Protein 4OZX (pdb70)

B-factor: mean 32.4, std 9.98, range [16.92, 76.73]

Organism: Klebsiella pneumoniae (NCBI:txid573)

Sequence (285 aa):
PAPGDKFELSGWSLSVPVDSDNDGKADQIKEKTLAAGYRNSDFFTLSDAGGMVFKAPISGAKTSKNTTYTRSELREMLRKGDTSIATQGVSRNNWVLSSAPLSEQKKAGGVDGTLEATLSVDHVTTTGVNWQVGRVIIGQIHANNDEPIRLYYRKLPHHQKGSVYFAHEPRKGFGDEQWYEMIGTLQPSHGNQTAAPTEPEAGIALGETFSYRIDATGNKLTVTLMREGRPDVVKTVDMSKSGYSEAGQYLYFKAGVYNQNKTGKPDDYVQATFYRLKATHGAQR

Radius of gyration: 18.06 Å; Cα contacts (8 Å, |Δi|>4): 808; chains: 1; bounding box: 45×48×44 Å

Structure (mmCIF, N/CA/C/O backbone):
data_4OZX
#
_entry.id   4OZX
#
_cell.length_a   95.299
_cell.length_b   95.299
_cell.length_c   67.218
_cell.angle_alpha   90.000
_cell.angle_beta   90.000
_cell.angle_gamma   120.000
#
_symmetry.space_group_name_H-M   'P 32 2 1'
#
loop_
_entity.id
_entity.type
_entity.pdbx_description
1 polymer 'Alginate lyase'
2 water water
#
loop_
_atom_site.group_PDB
_atom_site.id
_atom_site.type_symbol
_atom_site.label_atom_id
_atom_site.label_alt_id
_atom_site.label_comp_id
_atom_site.label_asym_id
_atom_site.label_entity_id
_atom_site.label_seq_id
_atom_site.pdbx_PDB_ins_code
_atom_site.Cartn_x
_atom_site.Cartn_y
_atom_site.Cartn_z
_atom_site.occupancy
_atom_site.B_iso_or_equiv
_atom_site.auth_seq_id
_atom_site.auth_comp_id
_atom_site.auth_asym_id
_atom_site.auth_atom_id
_atom_site.pdbx_PDB_model_num
ATOM 1 N N . PRO A 1 1 ? 46.675 11.411 13.054 1.00 43.82 23 PRO A N 1
ATOM 2 C CA . PRO A 1 1 ? 45.351 12.033 12.941 1.00 48.44 23 PRO A CA 1
ATOM 3 C C . PRO A 1 1 ? 44.858 11.939 11.507 1.00 37.81 23 PRO A C 1
ATOM 4 O O . PRO A 1 1 ? 45.473 12.542 10.638 1.00 36.68 23 PRO A O 1
ATOM 8 N N . ALA A 1 2 ? 43.793 11.181 11.270 1.00 32.66 24 ALA A N 1
ATOM 9 C CA . ALA A 1 2 ? 43.367 10.862 9.912 1.00 32.52 24 ALA A CA 1
ATOM 10 C C . ALA A 1 2 ? 41.906 11.235 9.713 1.00 31.87 24 ALA A C 1
ATOM 11 O O . ALA A 1 2 ? 41.190 11.465 10.693 1.00 31.17 24 ALA A O 1
ATOM 13 N N . PRO A 1 3 ? 41.452 11.302 8.444 1.00 29.94 25 PRO A N 1
ATOM 14 C CA . PRO A 1 3 ? 40.064 11.722 8.201 1.00 28.66 25 PRO A CA 1
ATOM 15 C C . PRO A 1 3 ? 39.012 10.903 8.950 1.00 27.68 25 PRO A C 1
ATOM 16 O O . PRO A 1 3 ? 38.044 11.482 9.422 1.00 28.31 25 PRO A O 1
ATOM 20 N N . GLY A 1 4 ? 39.214 9.592 9.062 1.00 28.54 26 GLY A N 1
ATOM 21 C CA . GLY A 1 4 ? 38.281 8.718 9.762 1.00 30.05 26 GLY A CA 1
ATOM 22 C C . GLY A 1 4 ? 38.132 9.021 11.244 1.00 33.42 26 GLY A C 1
ATOM 23 O O . GLY A 1 4 ? 37.179 8.560 11.879 1.00 31.49 26 GLY A O 1
ATOM 24 N N . ASP A 1 5 ? 39.064 9.799 11.798 1.00 31.65 27 ASP A N 1
ATOM 25 C CA . ASP A 1 5 ? 38.968 10.227 13.194 1.00 36.15 27 ASP A CA 1
ATOM 26 C C . ASP A 1 5 ? 37.959 11.355 13.376 1.00 38.89 27 ASP A C 1
ATOM 27 O O . ASP A 1 5 ? 37.430 11.558 14.472 1.00 36.19 27 ASP A O 1
ATOM 32 N N . LYS A 1 6 ? 37.684 12.073 12.290 1.00 33.72 28 LYS A N 1
ATOM 33 C CA . LYS A 1 6 ? 36.816 13.245 12.331 1.00 34.17 28 LYS A CA 1
ATOM 34 C C . LYS A 1 6 ? 35.533 13.008 11.539 1.00 36.18 28 LYS A C 1
ATOM 35 O O . LYS A 1 6 ? 34.469 13.510 11.893 1.00 42.01 28 LYS A O 1
ATOM 38 N N . PHE A 1 7 ? 35.636 12.242 10.462 1.00 31.22 29 PHE A N 1
ATOM 39 C CA . PHE A 1 7 ? 34.467 11.928 9.657 1.00 31.70 29 PHE A CA 1
ATOM 40 C C . PHE A 1 7 ? 34.024 10.497 9.883 1.00 31.41 29 PHE A C 1
ATOM 41 O O . PHE A 1 7 ? 34.847 9.619 10.088 1.00 29.45 29 PHE A O 1
ATOM 49 N N . GLU A 1 8 ? 32.715 10.271 9.846 1.00 32.70 30 GLU A N 1
ATOM 50 C CA . GLU A 1 8 ? 32.191 8.912 9.827 1.00 34.41 30 GLU A CA 1
ATOM 51 C C . GLU A 1 8 ? 32.317 8.341 8.416 1.00 31.71 30 GLU A C 1
ATOM 52 O O . GLU A 1 8 ? 31.585 8.733 7.505 1.00 33.44 30 GLU A O 1
ATOM 58 N N . LEU A 1 9 ? 33.248 7.414 8.232 1.00 29.37 31 LEU A N 1
ATOM 59 C CA . LEU A 1 9 ? 33.584 6.941 6.894 1.00 29.86 31 LEU A CA 1
ATOM 60 C C . LEU A 1 9 ? 33.282 5.451 6.704 1.00 30.59 31 LEU A C 1
ATOM 61 O O . LEU A 1 9 ? 33.734 4.841 5.739 1.00 28.05 31 LEU A O 1
ATOM 66 N N . SER A 1 10 ? 32.495 4.865 7.609 1.00 30.73 32 SER A N 1
ATOM 67 C CA . SER A 1 10 ? 32.143 3.445 7.493 1.00 33.29 32 SER A CA 1
ATOM 68 C C . SER A 1 10 ? 31.373 3.134 6.223 1.00 31.05 32 SER A C 1
ATOM 69 O O . SER A 1 10 ? 31.417 2.009 5.734 1.00 34.02 32 SER A O 1
ATOM 72 N N . GLY A 1 11 ? 30.650 4.128 5.709 1.00 29.19 33 GLY A N 1
ATOM 73 C CA . GLY A 1 11 ? 29.817 3.952 4.528 1.00 30.97 33 GLY A CA 1
ATOM 74 C C . GLY A 1 11 ? 30.461 4.339 3.199 1.00 27.72 33 GLY A C 1
ATOM 75 O O . GLY A 1 11 ? 29.756 4.566 2.210 1.00 28.50 33 GLY A O 1
ATOM 76 N N . TRP A 1 12 ? 31.791 4.400 3.178 1.00 27.04 34 TRP A N 1
ATOM 77 C CA . TRP A 1 12 ? 32.553 4.669 1.948 1.00 26.48 34 TRP A CA 1
ATOM 78 C C . TRP A 1 12 ? 33.733 3.722 1.806 1.00 26.99 34 TRP A C 1
ATOM 79 O O . TRP A 1 12 ? 34.301 3.290 2.802 1.00 28.80 34 TRP A O 1
ATOM 90 N N . SER A 1 13 ? 34.129 3.413 0.578 1.00 26.12 35 SER A N 1
ATOM 91 C CA . SER A 1 13 ? 35.481 2.918 0.352 1.00 23.26 35 SER A CA 1
ATOM 92 C C . SER A 1 13 ? 36.284 4.021 -0.356 1.00 27.23 35 SER A C 1
ATOM 93 O O . SER A 1 13 ? 35.697 4.981 -0.861 1.00 24.73 35 SER A O 1
ATOM 96 N N . LEU A 1 14 ? 37.607 3.879 -0.386 1.00 24.62 36 LEU A N 1
ATOM 97 C CA . LEU A 1 14 ? 38.489 4.897 -0.966 1.00 23.75 36 LEU A CA 1
ATOM 98 C C . LEU A 1 14 ? 39.427 4.285 -2.003 1.00 28.35 36 LEU A C 1
ATOM 99 O O . LEU A 1 14 ? 39.941 3.179 -1.809 1.00 26.73 36 LEU A O 1
ATOM 104 N N . SER A 1 15 ? 39.659 4.991 -3.112 1.00 24.86 37 SER A N 1
ATOM 105 C CA . SER A 1 15 ? 40.798 4.629 -3.945 1.00 25.51 37 SER A CA 1
ATOM 106 C C . SER A 1 15 ? 41.772 5.798 -4.039 1.00 25.43 37 SER A C 1
ATOM 107 O O . SER A 1 15 ? 41.354 6.952 -4.197 1.00 22.90 37 SER A O 1
ATOM 110 N N . VAL A 1 16 ? 43.063 5.490 -3.918 1.00 25.47 38 VAL A N 1
ATOM 111 C CA . VAL A 1 16 ? 44.130 6.475 -4.097 1.00 24.56 38 VAL A CA 1
ATOM 112 C C . VAL A 1 16 ? 45.048 5.994 -5.225 1.00 27.50 38 VAL A C 1
ATOM 113 O O . VAL A 1 16 ? 45.196 4.785 -5.437 1.00 28.10 38 VAL A O 1
ATOM 117 N N . PRO A 1 17 ? 45.653 6.940 -5.970 1.00 25.26 39 PRO A N 1
ATOM 118 C CA . PRO A 1 17 ? 46.292 6.603 -7.251 1.00 25.47 39 PRO A CA 1
ATOM 119 C C . PRO A 1 17 ? 47.722 6.051 -7.110 1.00 30.15 39 PRO A C 1
ATOM 120 O O . PRO A 1 17 ? 48.629 6.493 -7.816 1.00 31.77 39 PRO A O 1
ATOM 124 N N . VAL A 1 18 ? 47.911 5.109 -6.193 1.00 30.92 40 VAL A N 1
ATOM 125 C CA . VAL A 1 18 ? 49.166 4.385 -6.074 1.00 31.92 40 VAL A CA 1
ATOM 126 C C . VAL A 1 18 ? 48.844 2.884 -6.187 1.00 36.91 40 VAL A C 1
ATOM 127 O O . VAL A 1 18 ? 47.775 2.445 -5.764 1.00 34.05 40 VAL A O 1
ATOM 131 N N . ASP A 1 19 ? 49.745 2.107 -6.787 1.00 40.48 41 ASP A N 1
ATOM 132 C CA . ASP A 1 19 ? 49.491 0.687 -7.066 1.00 41.47 41 ASP A CA 1
ATOM 133 C C . ASP A 1 19 ? 50.467 -0.201 -6.292 1.00 51.07 41 ASP A C 1
ATOM 134 O O . ASP A 1 19 ? 51.567 -0.495 -6.767 1.00 54.04 41 ASP A O 1
ATOM 139 N N . SER A 1 20 ? 50.056 -0.637 -5.107 1.00 49.53 42 SER A N 1
ATOM 140 C CA . SER A 1 20 ? 50.959 -1.337 -4.192 1.00 55.55 42 SER A CA 1
ATOM 141 C C . SER A 1 20 ? 51.323 -2.780 -4.590 1.00 55.79 42 SER A C 1
ATOM 142 O O . SER A 1 20 ? 52.434 -3.223 -4.322 1.00 58.07 42 SER A O 1
ATOM 145 N N . ASP A 1 21 ? 50.413 -3.514 -5.226 1.00 60.32 43 ASP A N 1
ATOM 146 C CA . ASP A 1 21 ? 50.733 -4.885 -5.634 1.00 59.44 43 ASP A CA 1
ATOM 147 C C . ASP A 1 21 ? 51.218 -4.951 -7.086 1.00 60.49 43 ASP A C 1
ATOM 148 O O . ASP A 1 21 ? 51.443 -6.035 -7.634 1.00 56.04 43 ASP A O 1
ATOM 153 N N . ASN A 1 22 ? 51.356 -3.782 -7.703 1.00 53.74 44 ASN A N 1
ATOM 154 C CA . ASN A 1 22 ? 51.912 -3.668 -9.046 1.00 58.20 44 ASN A CA 1
ATOM 155 C C . ASN A 1 22 ? 51.097 -4.442 -10.089 1.00 59.82 44 ASN A C 1
ATOM 156 O O . ASN A 1 22 ? 51.655 -4.999 -11.042 1.00 55.63 44 ASN A O 1
ATOM 161 N N . ASP A 1 23 ? 49.776 -4.469 -9.912 1.00 56.07 45 ASP A N 1
ATOM 162 C CA . ASP A 1 23 ? 48.908 -5.197 -10.835 1.00 55.41 45 ASP A CA 1
ATOM 163 C C . ASP A 1 23 ? 48.256 -4.269 -11.851 1.00 56.54 45 ASP A C 1
ATOM 164 O O . ASP A 1 23 ? 47.457 -4.705 -12.680 1.00 57.48 45 ASP A O 1
ATOM 169 N N . GLY A 1 24 ? 48.599 -2.988 -11.776 1.00 54.56 46 GLY A N 1
ATOM 170 C CA . GLY A 1 24 ? 48.071 -2.007 -12.703 1.00 56.91 46 GLY A CA 1
ATOM 171 C C . GLY A 1 24 ? 46.772 -1.394 -12.223 1.00 51.17 46 GLY A C 1
ATOM 172 O O . GLY A 1 24 ? 46.141 -0.619 -12.944 1.00 53.98 46 GLY A O 1
ATOM 173 N N . LYS A 1 25 ? 46.370 -1.738 -11.004 1.00 49.91 47 LYS A N 1
ATOM 174 C CA . LYS A 1 25 ? 45.154 -1.173 -10.425 1.00 45.60 47 LYS A CA 1
ATOM 175 C C . LYS A 1 25 ? 45.475 -0.347 -9.189 1.00 40.89 47 LYS A C 1
ATOM 176 O O . LYS A 1 25 ? 46.279 -0.740 -8.349 1.00 37.89 47 LYS A O 1
ATOM 181 N N . ALA A 1 26 ? 44.860 0.825 -9.092 1.00 34.51 48 ALA A N 1
ATOM 182 C CA . ALA A 1 26 ? 45.093 1.676 -7.945 1.00 29.84 48 ALA A CA 1
ATOM 183 C C . ALA A 1 26 ? 44.598 0.978 -6.692 1.00 29.59 48 ALA A C 1
ATOM 184 O O . ALA A 1 26 ? 43.668 0.173 -6.751 1.00 29.86 48 ALA A O 1
ATOM 186 N N . ASP A 1 27 ? 45.219 1.300 -5.568 1.00 29.05 49 ASP A N 1
ATOM 187 C CA . ASP A 1 27 ? 44.805 0.756 -4.280 1.00 29.78 49 ASP A CA 1
ATOM 188 C C . ASP A 1 27 ? 43.339 1.026 -3.971 1.00 35.20 49 ASP A C 1
ATOM 189 O O . ASP A 1 27 ? 42.786 2.076 -4.329 1.00 29.42 49 ASP A O 1
ATOM 194 N N . GLN A 1 28 ? 42.714 0.045 -3.326 1.00 31.29 50 GLN A N 1
ATOM 195 C CA . GLN A 1 28 ? 41.360 0.167 -2.828 1.00 30.48 50 GLN A CA 1
ATOM 196 C C . GLN A 1 28 ? 41.399 -0.026 -1.323 1.00 36.35 50 GLN A C 1
ATOM 197 O O . GLN A 1 28 ? 41.937 -1.027 -0.840 1.00 34.55 50 GLN A O 1
ATOM 203 N N . ILE A 1 29 ? 40.866 0.946 -0.590 1.00 29.44 51 ILE A N 1
ATOM 204 C CA . ILE A 1 29 ? 40.837 0.904 0.864 1.00 28.84 51 ILE A CA 1
ATOM 205 C C . ILE A 1 29 ? 39.405 0.603 1.297 1.00 32.82 51 ILE A C 1
ATOM 206 O O . ILE A 1 29 ? 38.500 1.379 1.021 1.00 29.45 51 ILE A O 1
ATOM 211 N N . LYS A 1 30 ? 39.197 -0.539 1.951 1.00 31.17 52 LYS A N 1
ATOM 212 C CA . LYS A 1 30 ? 37.853 -0.978 2.324 1.00 31.12 52 LYS A CA 1
ATOM 213 C C . LYS A 1 30 ? 37.264 -0.131 3.460 1.00 25.52 52 LYS A C 1
ATOM 214 O O . LYS A 1 30 ? 37.996 0.523 4.189 1.00 28.53 52 LYS A O 1
ATOM 220 N N . GLU A 1 31 ? 35.941 -0.166 3.595 1.00 28.09 53 GLU A N 1
ATOM 221 C CA . GLU A 1 31 ? 35.207 0.637 4.576 1.00 30.17 53 GLU A CA 1
ATOM 222 C C . GLU A 1 31 ? 35.805 0.622 5.989 1.00 30.77 53 GLU A C 1
ATOM 223 O O . GLU A 1 31 ? 36.062 1.677 6.589 1.00 29.10 53 GLU A O 1
ATOM 229 N N . LYS A 1 32 ? 36.009 -0.578 6.526 1.00 29.70 54 LYS A N 1
ATOM 230 C CA . LYS A 1 32 ? 36.492 -0.705 7.895 1.00 29.96 54 LYS A CA 1
ATOM 231 C C . LYS A 1 32 ? 37.868 -0.086 8.055 1.00 30.68 54 LYS A C 1
ATOM 232 O O . LYS A 1 32 ? 38.107 0.635 9.010 1.00 29.01 54 LYS A O 1
ATOM 238 N N . THR A 1 33 ? 38.765 -0.354 7.109 1.00 27.41 55 THR A N 1
ATOM 239 C CA . THR A 1 33 ? 40.099 0.234 7.146 1.00 28.86 55 THR A CA 1
ATOM 240 C C . THR A 1 33 ? 40.050 1.755 7.025 1.00 27.22 55 THR A C 1
ATOM 241 O O . THR A 1 33 ? 40.752 2.461 7.739 1.00 26.72 55 THR A O 1
ATOM 245 N N . LEU A 1 34 ? 39.211 2.251 6.117 1.00 28.63 56 LEU A N 1
ATOM 246 C CA . LEU A 1 34 ? 39.012 3.697 5.963 1.00 27.20 56 LEU A CA 1
ATOM 247 C C . LEU A 1 34 ? 38.488 4.312 7.257 1.00 25.34 56 LEU A C 1
ATOM 248 O O . LEU A 1 34 ? 39.040 5.288 7.763 1.00 26.25 56 LEU A O 1
ATOM 253 N N . ALA A 1 35 ? 37.428 3.723 7.804 1.00 27.34 57 ALA A N 1
ATOM 254 C CA . ALA A 1 35 ? 36.781 4.292 8.990 1.00 25.66 57 ALA A CA 1
ATOM 255 C C . ALA A 1 35 ? 37.714 4.295 10.195 1.00 27.57 57 ALA A C 1
ATOM 256 O O . ALA A 1 35 ? 37.587 5.147 11.075 1.00 32.09 57 ALA A O 1
ATOM 258 N N . ALA A 1 36 ? 38.661 3.359 10.224 1.00 26.39 58 ALA A N 1
ATOM 259 C CA . ALA A 1 36 ? 39.548 3.219 11.381 1.00 28.14 58 ALA A CA 1
ATOM 260 C C . ALA A 1 36 ? 40.757 4.151 11.326 1.00 32.44 58 ALA A C 1
ATOM 261 O O . ALA A 1 36 ? 41.592 4.141 12.230 1.00 35.11 58 ALA A O 1
ATOM 263 N N . GLY A 1 37 ? 40.865 4.949 10.265 1.00 30.07 59 GLY A N 1
ATOM 264 C CA . GLY A 1 37 ? 41.892 5.974 10.213 1.00 30.20 59 GLY A CA 1
ATOM 265 C C . GLY A 1 37 ? 42.981 5.825 9.162 1.00 25.43 59 GLY A C 1
ATOM 266 O O . GLY A 1 37 ? 44.086 6.327 9.354 1.00 27.89 59 GLY A O 1
ATOM 267 N N . TYR A 1 38 ? 42.687 5.144 8.060 1.00 25.91 60 TYR A N 1
ATOM 268 C CA . TYR A 1 38 ? 43.619 5.147 6.934 1.00 30.78 60 TYR A CA 1
ATOM 269 C C . TYR A 1 38 ? 43.989 6.586 6.573 1.00 29.75 60 TYR A C 1
ATOM 270 O O . TYR A 1 38 ? 43.141 7.470 6.581 1.00 28.20 60 TYR A O 1
ATOM 279 N N . ARG A 1 39 ? 45.263 6.809 6.278 1.00 29.08 61 ARG A N 1
ATOM 280 C CA . ARG A 1 39 ? 45.691 8.067 5.675 1.00 30.32 61 ARG A CA 1
ATOM 281 C C . ARG A 1 39 ? 46.837 7.766 4.722 1.00 33.12 61 ARG A C 1
ATOM 282 O O . ARG A 1 39 ? 47.475 6.710 4.797 1.00 30.54 61 ARG A O 1
ATOM 290 N N . ASN A 1 40 ? 47.085 8.697 3.812 1.00 27.94 62 ASN A N 1
ATOM 291 C CA . ASN A 1 40 ? 48.211 8.600 2.912 1.00 27.74 62 ASN A CA 1
ATOM 292 C C . ASN A 1 40 ? 48.705 10.009 2.706 1.00 34.73 62 ASN A C 1
ATOM 293 O O . ASN A 1 40 ? 47.976 10.836 2.159 1.00 25.32 62 ASN A O 1
ATOM 298 N N . SER A 1 41 ? 49.933 10.291 3.130 1.00 28.68 63 SER A N 1
ATOM 299 C CA . SER A 1 41 ? 50.408 11.663 3.175 1.00 33.13 63 SER A CA 1
ATOM 300 C C . SER A 1 41 ? 50.396 12.325 1.796 1.00 29.90 63 SER A C 1
ATOM 301 O O . SER A 1 41 ? 50.352 13.543 1.698 1.00 30.20 63 SER A O 1
ATOM 304 N N . ASP A 1 42 ? 50.419 11.521 0.737 1.00 29.75 64 ASP A N 1
ATOM 305 C CA . ASP A 1 42 ? 50.422 12.050 -0.627 1.00 28.97 64 ASP A CA 1
ATOM 306 C C . ASP A 1 42 ? 49.038 12.311 -1.220 1.00 27.03 64 ASP A C 1
ATOM 307 O O . ASP A 1 42 ? 48.915 13.099 -2.160 1.00 30.37 64 ASP A O 1
ATOM 312 N N . PHE A 1 43 ? 48.012 11.616 -0.727 1.00 22.69 65 PHE A N 1
ATOM 313 C CA . PHE A 1 43 ? 46.728 11.598 -1.432 1.00 23.03 65 PHE A CA 1
ATOM 314 C C . PHE A 1 43 ? 45.475 11.803 -0.579 1.00 22.87 65 PHE A C 1
ATOM 315 O O . PHE A 1 43 ? 44.411 12.128 -1.120 1.00 24.60 65 PHE A O 1
ATOM 323 N N . PHE A 1 44 ? 45.562 11.559 0.732 1.00 25.53 66 PHE A N 1
ATOM 324 C CA . PHE A 1 44 ? 44.352 11.499 1.565 1.00 23.76 66 PHE A CA 1
ATOM 325 C C . PHE A 1 44 ? 44.689 11.789 3.034 1.00 24.13 66 PHE A C 1
ATOM 326 O O . PHE A 1 44 ? 45.240 10.922 3.737 1.00 26.00 66 PHE A O 1
ATOM 334 N N . THR A 1 45 ? 44.404 13.014 3.470 1.00 23.57 67 THR A N 1
ATOM 335 C CA . THR A 1 45 ? 44.840 13.490 4.786 1.00 26.06 67 THR A CA 1
ATOM 336 C C . THR A 1 45 ? 43.771 14.328 5.469 1.00 27.15 67 THR A C 1
ATOM 337 O O . THR A 1 45 ? 42.801 14.758 4.830 1.00 22.34 67 THR A O 1
ATOM 341 N N . LEU A 1 46 ? 43.955 14.544 6.776 1.00 24.50 68 LEU A N 1
ATOM 342 C CA . LEU A 1 46 ? 43.134 15.445 7.558 1.00 25.52 68 LEU A CA 1
ATOM 343 C C . LEU A 1 46 ? 43.877 16.755 7.776 1.00 27.55 68 LEU A C 1
ATOM 344 O O . LEU A 1 46 ? 44.961 16.770 8.359 1.00 29.78 68 LEU A O 1
ATOM 349 N N . SER A 1 47 ? 43.300 17.859 7.315 1.00 25.51 69 SER A N 1
ATOM 350 C CA . SER A 1 47 ? 43.958 19.144 7.459 1.00 29.54 69 SER A CA 1
ATOM 351 C C . SER A 1 47 ? 43.851 19.637 8.903 1.00 31.10 69 SER A C 1
ATOM 352 O O . SER A 1 47 ? 43.043 19.135 9.687 1.00 28.92 69 SER A O 1
ATOM 355 N N . ASP A 1 48 ? 44.664 20.633 9.238 1.00 33.83 70 ASP A N 1
ATOM 356 C CA . ASP A 1 48 ? 44.612 21.254 10.566 1.00 42.17 70 ASP A CA 1
ATOM 357 C C . ASP A 1 48 ? 43.239 21.861 10.846 1.00 35.98 70 ASP A C 1
ATOM 358 O O . ASP A 1 48 ? 42.797 21.905 11.993 1.00 32.46 70 ASP A O 1
ATOM 363 N N . ALA A 1 49 ? 42.555 22.308 9.796 1.00 30.14 71 ALA A N 1
ATOM 364 C CA . ALA A 1 49 ? 41.230 22.913 9.953 1.00 31.06 71 ALA A CA 1
ATOM 365 C C . ALA A 1 49 ? 40.106 21.875 9.915 1.00 29.30 71 ALA A C 1
ATOM 366 O O . ALA A 1 49 ? 38.931 22.229 9.830 1.00 28.25 71 ALA A O 1
ATOM 368 N N . GLY A 1 50 ? 40.471 20.599 9.968 1.00 27.72 72 GLY A N 1
ATOM 369 C CA . GLY A 1 50 ? 39.495 19.524 10.061 1.00 27.67 72 GLY A CA 1
ATOM 370 C C . GLY A 1 50 ? 38.850 19.133 8.738 1.00 26.29 72 GLY A C 1
ATOM 371 O O . GLY A 1 50 ? 37.729 18.621 8.696 1.00 25.74 72 GLY A O 1
ATOM 372 N N . GLY A 1 51 ? 39.554 19.380 7.642 1.00 24.66 73 GLY A N 1
ATOM 373 C CA . GLY A 1 51 ? 39.033 19.022 6.336 1.00 23.38 73 GLY A CA 1
ATOM 374 C C . GLY A 1 51 ? 39.671 17.759 5.790 1.00 24.34 73 GLY A C 1
ATOM 375 O O . GLY A 1 51 ? 40.824 17.438 6.103 1.00 23.55 73 GLY A O 1
ATOM 376 N N . MET A 1 52 ? 38.909 17.046 4.969 1.00 23.09 74 MET A N 1
ATOM 377 C CA . MET A 1 52 ? 39.350 15.798 4.359 1.00 20.33 74 MET A CA 1
ATOM 378 C C . MET A 1 52 ? 39.947 16.162 3.005 1.00 20.96 74 MET A C 1
ATOM 379 O O . MET A 1 52 ? 39.219 16.622 2.119 1.00 21.79 74 MET A O 1
ATOM 384 N N . VAL A 1 53 ? 41.266 16.007 2.879 1.00 20.37 75 VAL A N 1
ATOM 385 C CA . VAL A 1 53 ? 42.023 16.525 1.731 1.00 21.98 75 VAL A CA 1
ATOM 386 C C . VAL A 1 53 ? 42.331 15.412 0.743 1.00 23.39 75 VAL A C 1
ATOM 387 O O . VAL A 1 53 ? 43.053 14.468 1.081 1.00 23.76 75 VAL A O 1
ATOM 391 N N . PHE A 1 54 ? 41.772 15.517 -0.468 1.00 19.16 76 PHE A N 1
ATOM 392 C CA . PHE A 1 54 ? 42.026 14.548 -1.538 1.00 18.93 76 PHE A CA 1
ATOM 393 C C . PHE A 1 54 ? 42.991 15.138 -2.538 1.00 20.04 76 PHE A C 1
ATOM 394 O O . PHE A 1 54 ? 42.792 16.266 -2.974 1.00 19.07 76 PHE A O 1
ATOM 402 N N . LYS A 1 55 ? 44.013 14.383 -2.934 1.00 21.52 77 LYS A N 1
ATOM 403 C CA . LYS A 1 55 ? 44.974 14.893 -3.923 1.00 22.67 77 LYS A CA 1
ATOM 404 C C . LYS A 1 55 ? 45.257 13.794 -4.946 1.00 23.64 77 LYS A C 1
ATOM 405 O O . LYS A 1 55 ? 45.471 12.624 -4.572 1.00 23.57 77 LYS A O 1
ATOM 411 N N . ALA A 1 56 ? 45.244 14.141 -6.237 1.00 20.92 78 ALA A N 1
ATOM 412 C CA . ALA A 1 56 ? 45.598 13.171 -7.264 1.00 19.48 78 ALA A CA 1
ATOM 413 C C . ALA A 1 56 ? 46.472 13.822 -8.334 1.00 19.21 78 ALA A C 1
ATOM 414 O O . ALA A 1 56 ? 45.999 14.679 -9.053 1.00 20.17 78 ALA A O 1
ATOM 416 N N . PRO A 1 57 ? 47.754 13.424 -8.424 1.00 23.13 79 PRO A N 1
ATOM 417 C CA . PRO A 1 57 ? 48.602 13.890 -9.534 1.00 22.49 79 PRO A CA 1
ATOM 418 C C . PRO A 1 57 ? 48.147 13.334 -10.884 1.00 22.69 79 PRO A C 1
ATOM 419 O O . PRO A 1 57 ? 47.357 12.383 -10.933 1.00 22.41 79 PRO A O 1
ATOM 423 N N . ILE A 1 58 ? 48.625 13.947 -11.963 1.00 20.70 80 ILE A N 1
ATOM 424 C CA . ILE A 1 58 ? 48.261 13.545 -13.319 1.00 20.96 80 ILE A CA 1
ATOM 425 C C . ILE A 1 58 ? 48.727 12.114 -13.564 1.00 25.29 80 ILE A C 1
ATOM 426 O O . ILE A 1 58 ? 47.968 11.265 -14.025 1.00 24.44 80 ILE A O 1
ATOM 431 N N . SER A 1 59 ? 49.978 11.858 -13.208 1.00 24.29 81 SER A N 1
ATOM 432 C CA . SER A 1 59 ? 50.557 10.543 -13.374 1.00 30.13 81 SER A CA 1
ATOM 433 C C . SER A 1 59 ? 50.315 9.692 -12.140 1.00 25.50 81 SER A C 1
ATOM 434 O O . SER A 1 59 ? 50.582 10.118 -11.020 1.00 26.21 81 SER A O 1
ATOM 437 N N . GLY A 1 60 ? 49.804 8.486 -12.344 1.00 27.56 82 GLY A N 1
ATOM 438 C CA . GLY A 1 60 ? 49.613 7.570 -11.227 1.00 30.38 82 GLY A CA 1
ATOM 439 C C . GLY A 1 60 ? 48.763 6.386 -11.626 1.00 28.40 82 GLY A C 1
ATOM 440 O O . GLY A 1 60 ? 48.282 6.318 -12.746 1.00 27.75 82 GLY A O 1
ATOM 441 N N . ALA A 1 61 ? 48.576 5.445 -10.707 1.00 29.03 83 ALA A N 1
ATOM 442 C CA . ALA A 1 61 ? 47.770 4.258 -10.988 1.00 32.94 83 ALA A CA 1
ATOM 443 C C . ALA A 1 61 ? 46.321 4.634 -11.251 1.00 27.92 83 ALA A C 1
ATOM 444 O O . ALA A 1 61 ? 45.810 5.574 -10.645 1.00 28.14 83 ALA A O 1
ATOM 446 N N . LYS A 1 62 ? 45.673 3.910 -12.156 1.00 26.67 84 LYS A N 1
ATOM 447 C CA . LYS A 1 62 ? 44.256 4.087 -12.447 1.00 30.38 84 LYS A CA 1
ATOM 448 C C . LYS A 1 62 ? 43.459 2.999 -11.750 1.00 32.60 84 LYS A C 1
ATOM 449 O O . LYS A 1 62 ? 44.004 1.928 -11.460 1.00 29.95 84 LYS A O 1
ATOM 455 N N . THR A 1 63 ? 42.174 3.242 -11.497 1.00 27.92 85 THR A N 1
ATOM 456 C CA . THR A 1 63 ? 41.378 2.237 -10.790 1.00 28.01 85 THR A CA 1
ATOM 457 C C . THR A 1 63 ? 41.179 0.963 -11.632 1.00 31.84 85 THR A C 1
ATOM 458 O O . THR A 1 63 ? 41.142 -0.137 -11.088 1.00 31.79 85 THR A O 1
ATOM 462 N N . SER A 1 64 ? 41.078 1.119 -12.948 1.00 32.87 86 SER A N 1
ATOM 463 C CA . SER A 1 64 ? 41.001 -0.024 -13.857 1.00 37.59 86 SER A CA 1
ATOM 464 C C . SER A 1 64 ? 41.300 0.450 -15.272 1.00 42.95 86 SER A C 1
ATOM 465 O O . SER A 1 64 ? 41.582 1.625 -15.481 1.00 34.13 86 SER A O 1
ATOM 468 N N . LYS A 1 65 ? 41.215 -0.458 -16.241 1.00 36.15 87 LYS A N 1
ATOM 469 C CA . LYS A 1 65 ? 41.451 -0.111 -17.636 1.00 41.09 87 LYS A CA 1
ATOM 470 C C . LYS A 1 65 ? 40.285 0.688 -18.203 1.00 40.77 87 LYS A C 1
ATOM 471 O O . LYS A 1 65 ? 40.372 1.239 -19.296 1.00 41.39 87 LYS A O 1
ATOM 473 N N . ASN A 1 66 ? 39.197 0.765 -17.446 1.00 36.83 88 ASN A N 1
ATOM 474 C CA . ASN A 1 66 ? 38.000 1.459 -17.903 1.00 40.84 88 ASN A CA 1
ATOM 475 C C . ASN A 1 66 ? 38.093 2.984 -17.787 1.00 38.22 88 ASN A C 1
ATOM 476 O O . ASN A 1 66 ? 37.206 3.691 -18.260 1.00 34.07 88 ASN A O 1
ATOM 481 N N . THR A 1 67 ? 39.148 3.484 -17.143 1.00 33.86 89 THR A N 1
ATOM 482 C CA . THR A 1 67 ? 39.399 4.929 -17.091 1.00 31.49 89 THR A CA 1
ATOM 483 C C . THR A 1 67 ? 40.842 5.266 -17.440 1.00 29.42 89 THR A C 1
ATOM 484 O O . THR A 1 67 ? 41.747 4.457 -17.245 1.00 31.63 89 THR A O 1
ATOM 488 N N . THR A 1 68 ? 41.060 6.482 -17.925 1.00 25.83 90 THR A N 1
ATOM 489 C CA . THR A 1 68 ? 42.412 6.922 -18.248 1.00 28.07 90 THR A CA 1
ATOM 490 C C . THR A 1 68 ? 42.869 8.069 -17.347 1.00 28.71 90 THR A C 1
ATOM 491 O O . THR A 1 68 ? 43.877 8.716 -17.608 1.00 24.93 90 THR A O 1
ATOM 495 N N . TYR A 1 69 ? 42.127 8.300 -16.273 1.00 24.97 91 TYR A N 1
ATOM 496 C CA . TYR A 1 69 ? 42.424 9.405 -15.369 1.00 25.18 91 TYR A CA 1
ATOM 497 C C . TYR A 1 69 ? 42.586 8.935 -13.923 1.00 24.70 91 TYR A C 1
ATOM 498 O O . TYR A 1 69 ? 41.888 8.005 -13.489 1.00 24.21 91 TYR A O 1
ATOM 507 N N . THR A 1 70 ? 43.475 9.600 -13.182 1.00 22.11 92 THR A N 1
ATOM 508 C CA . THR A 1 70 ? 43.725 9.283 -11.764 1.00 21.78 92 THR A CA 1
ATOM 509 C C . THR A 1 70 ? 42.653 9.879 -10.853 1.00 22.82 92 THR A C 1
ATOM 510 O O . THR A 1 70 ? 41.955 10.826 -11.225 1.00 18.95 92 THR A O 1
ATOM 514 N N . ARG A 1 71 ? 42.546 9.345 -9.643 1.00 21.67 93 ARG A N 1
ATOM 515 C CA . ARG A 1 71 ? 41.600 9.896 -8.677 1.00 22.49 93 ARG A CA 1
ATOM 516 C C . ARG A 1 71 ? 42.043 9.610 -7.264 1.00 24.81 93 ARG A C 1
ATOM 517 O O . ARG A 1 71 ? 42.810 8.670 -7.009 1.00 21.72 93 ARG A O 1
ATOM 525 N N . SER A 1 72 ? 41.583 10.449 -6.352 1.00 21.50 94 SER A N 1
ATOM 526 C CA . SER A 1 72 ? 41.567 10.119 -4.940 1.00 22.98 94 SER A CA 1
ATOM 527 C C . SER A 1 72 ? 40.138 10.402 -4.505 1.00 22.78 94 SER A C 1
ATOM 528 O O . SER A 1 72 ? 39.742 11.563 -4.385 1.00 20.83 94 SER A O 1
ATOM 531 N N . GLU A 1 73 ? 39.343 9.355 -4.300 1.00 20.26 95 GLU A N 1
ATOM 532 C CA . GLU A 1 73 ? 37.897 9.535 -4.345 1.00 20.04 95 GLU A CA 1
ATOM 533 C C . GLU A 1 73 ? 37.194 8.446 -3.563 1.00 22.03 95 GLU A C 1
ATOM 534 O O . GLU A 1 73 ? 37.635 7.303 -3.561 1.00 23.69 95 GLU A O 1
ATOM 540 N N . LEU A 1 74 ? 36.087 8.811 -2.934 1.00 20.49 96 LEU A N 1
ATOM 541 C CA . LEU A 1 74 ? 35.277 7.880 -2.157 1.00 22.00 96 LEU A CA 1
ATOM 542 C C . LEU A 1 74 ? 34.190 7.252 -3.003 1.00 25.30 96 LEU A C 1
ATOM 543 O O . LEU A 1 74 ? 33.659 7.884 -3.910 1.00 24.03 96 LEU A O 1
ATOM 548 N N . ARG A 1 75 ? 33.872 6.002 -2.680 1.00 23.96 97 ARG A N 1
ATOM 549 C CA . ARG A 1 75 ? 32.819 5.229 -3.322 1.00 23.16 97 ARG A CA 1
ATOM 550 C C . ARG A 1 75 ? 31.798 4.850 -2.249 1.00 25.41 97 ARG A C 1
ATOM 551 O O . ARG A 1 75 ? 32.155 4.201 -1.271 1.00 26.44 97 ARG A O 1
ATOM 559 N N . GLU A 1 76 ? 30.543 5.253 -2.428 1.00 24.57 98 GLU A N 1
ATOM 560 C CA . GLU A 1 76 ? 29.519 4.997 -1.417 1.00 26.84 98 GLU A CA 1
ATOM 561 C C . GLU A 1 76 ? 29.263 3.489 -1.245 1.00 29.50 98 GLU A C 1
ATOM 562 O O . GLU A 1 76 ? 29.022 2.769 -2.222 1.00 27.67 98 GLU A O 1
ATOM 568 N N . MET A 1 77 ? 29.321 3.034 0.010 1.00 29.37 99 MET A N 1
ATOM 569 C CA . MET A 1 77 ? 29.173 1.624 0.356 1.00 30.12 99 MET A CA 1
ATOM 570 C C . MET A 1 77 ? 28.148 1.465 1.487 1.00 31.29 99 MET A C 1
ATOM 571 O O . MET A 1 77 ? 28.509 1.479 2.660 1.00 35.49 99 MET A O 1
ATOM 576 N N . LEU A 1 78 ? 26.877 1.325 1.132 1.00 33.01 100 LEU A N 1
ATOM 577 C CA . LEU A 1 78 ? 25.814 1.279 2.138 1.00 34.56 100 LEU A CA 1
ATOM 578 C C . LEU A 1 78 ? 25.891 0.020 3.011 1.00 34.40 100 LEU A C 1
ATOM 579 O O . LEU A 1 78 ? 25.249 -0.051 4.060 1.00 37.09 100 LEU A O 1
ATOM 584 N N . ARG A 1 79 ? 26.687 -0.958 2.586 1.00 35.07 101 ARG A N 1
ATOM 585 C CA . ARG A 1 79 ? 26.873 -2.193 3.350 1.00 36.62 101 ARG A CA 1
ATOM 586 C C . ARG A 1 79 ? 27.771 -1.990 4.572 1.00 44.78 101 ARG A C 1
ATOM 587 O O . ARG A 1 79 ? 27.781 -2.820 5.489 1.00 41.16 101 ARG A O 1
ATOM 595 N N . LYS A 1 80 ? 28.536 -0.898 4.565 1.00 43.35 102 LYS A N 1
ATOM 596 C CA . LYS A 1 80 ? 29.410 -0.525 5.680 1.00 40.44 102 LYS A CA 1
ATOM 597 C C . LYS A 1 80 ? 30.285 -1.668 6.191 1.00 44.66 102 LYS A C 1
ATOM 598 O O . LYS A 1 80 ? 30.337 -1.927 7.393 1.00 47.69 102 LYS A O 1
ATOM 603 N N . GLY A 1 81 ? 30.965 -2.354 5.281 1.00 44.13 103 GLY A N 1
ATOM 604 C CA . GLY A 1 81 ? 31.931 -3.365 5.672 1.00 46.51 103 GLY A CA 1
ATOM 605 C C . GLY A 1 81 ? 31.390 -4.780 5.778 1.00 46.57 103 GLY A C 1
ATOM 606 O O . GLY A 1 81 ? 32.163 -5.731 5.885 1.00 47.31 103 GLY A O 1
ATOM 607 N N . ASP A 1 82 ? 30.068 -4.919 5.743 1.00 43.73 104 ASP A N 1
ATOM 608 C CA . ASP A 1 82 ? 29.428 -6.233 5.769 1.00 44.63 104 ASP A CA 1
ATOM 609 C C . ASP A 1 82 ? 29.646 -6.966 4.448 1.00 48.52 104 ASP A C 1
ATOM 610 O O . ASP A 1 82 ? 28.916 -6.758 3.478 1.00 47.38 104 ASP A O 1
ATOM 615 N N . THR A 1 83 ? 30.636 -7.848 4.427 1.00 48.47 105 THR A N 1
ATOM 616 C CA . THR A 1 83 ? 31.060 -8.485 3.188 1.00 51.08 105 THR A CA 1
ATOM 617 C C . THR A 1 83 ? 30.081 -9.536 2.647 1.00 56.19 105 THR A C 1
ATOM 618 O O . THR A 1 83 ? 30.272 -10.049 1.545 1.00 55.52 105 THR A O 1
ATOM 622 N N . SER A 1 84 ? 29.031 -9.851 3.400 1.00 52.90 106 SER A N 1
ATOM 623 C CA . SER A 1 84 ? 28.016 -10.776 2.898 1.00 53.25 106 SER A CA 1
ATOM 624 C C . SER A 1 84 ? 27.064 -10.058 1.943 1.00 51.89 106 SER A C 1
ATOM 625 O O . SER A 1 84 ? 26.191 -10.673 1.330 1.00 49.35 106 SER A O 1
ATOM 628 N N . ILE A 1 85 ? 27.231 -8.745 1.827 1.00 47.05 107 ILE A N 1
ATOM 629 C CA . ILE A 1 85 ? 26.394 -7.954 0.937 1.00 43.71 107 ILE A CA 1
ATOM 630 C C . ILE A 1 85 ? 27.188 -7.605 -0.324 1.00 40.65 107 ILE A C 1
ATOM 631 O O . ILE A 1 85 ? 28.307 -7.095 -0.236 1.00 43.21 107 ILE A O 1
ATOM 636 N N . ALA A 1 86 ? 26.620 -7.910 -1.485 1.00 36.51 108 ALA A N 1
ATOM 637 C CA . ALA A 1 86 ? 27.312 -7.700 -2.753 1.00 40.34 108 ALA A CA 1
ATOM 638 C C . ALA A 1 86 ? 27.624 -6.217 -2.978 1.00 35.57 108 ALA A C 1
ATOM 639 O O . ALA A 1 86 ? 26.771 -5.355 -2.768 1.00 34.02 108 ALA A O 1
ATOM 641 N N . THR A 1 87 ? 28.846 -5.935 -3.406 1.00 37.37 109 THR A N 1
ATOM 642 C CA . THR A 1 87 ? 29.254 -4.560 -3.685 1.00 34.97 109 THR A CA 1
ATOM 643 C C . THR A 1 87 ? 28.485 -4.001 -4.880 1.00 34.01 109 THR A C 1
ATOM 644 O O . THR A 1 87 ? 28.055 -2.842 -4.871 1.00 31.58 109 THR A O 1
ATOM 648 N N . GLN A 1 88 ? 28.284 -4.846 -5.888 1.00 32.10 110 GLN A N 1
ATOM 649 C CA . GLN A 1 88 ? 27.577 -4.454 -7.099 1.00 33.73 110 GLN A CA 1
ATOM 650 C C . GLN A 1 88 ? 26.194 -5.087 -7.173 1.00 34.85 110 GLN A C 1
ATOM 651 O O . GLN A 1 88 ? 25.936 -6.113 -6.539 1.00 38.23 110 GLN A O 1
ATOM 657 N N . GLY A 1 89 ? 25.311 -4.475 -7.955 1.00 33.58 111 GLY A N 1
ATOM 658 C CA . GLY A 1 89 ? 23.978 -5.015 -8.164 1.00 33.28 111 GLY A CA 1
ATOM 659 C C . GLY A 1 89 ? 22.937 -4.321 -7.305 1.00 36.30 111 GLY A C 1
ATOM 660 O O . GLY A 1 89 ? 23.264 -3.470 -6.474 1.00 32.93 111 GLY A O 1
ATOM 661 N N . VAL A 1 90 ? 21.670 -4.655 -7.514 1.00 36.26 112 VAL A N 1
ATOM 662 C CA . VAL A 1 90 ? 20.624 -4.099 -6.665 1.00 33.36 112 VAL A CA 1
ATOM 663 C C . VAL A 1 90 ? 20.655 -4.879 -5.359 1.00 39.38 112 VAL A C 1
ATOM 664 O O . VAL A 1 90 ? 19.950 -5.867 -5.187 1.00 37.83 112 VAL A O 1
ATOM 668 N N . SER A 1 91 ? 21.525 -4.436 -4.458 1.00 33.97 113 SER A N 1
ATOM 669 C CA . SER A 1 91 ? 21.727 -5.075 -3.175 1.00 35.38 113 SER A CA 1
ATOM 670 C C . SER A 1 91 ? 21.627 -4.023 -2.083 1.00 35.26 113 SER A C 1
ATOM 671 O O . SER A 1 91 ? 21.385 -2.849 -2.372 1.00 34.71 113 SER A O 1
ATOM 674 N N . ARG A 1 92 ? 21.834 -4.437 -0.837 1.00 33.22 114 ARG A N 1
ATOM 675 C CA . ARG A 1 92 ? 21.810 -3.502 0.290 1.00 39.24 114 ARG A CA 1
ATOM 676 C C . ARG A 1 92 ? 22.954 -2.484 0.263 1.00 33.96 114 ARG A C 1
ATOM 677 O O . ARG A 1 92 ? 22.963 -1.538 1.053 1.00 31.40 114 ARG A O 1
ATOM 685 N N . ASN A 1 93 ? 23.924 -2.685 -0.630 1.00 33.94 115 ASN A N 1
ATOM 686 C CA . ASN A 1 93 ? 25.073 -1.777 -0.713 1.00 34.42 115 ASN A CA 1
ATOM 687 C C . ASN A 1 93 ? 24.805 -0.537 -1.572 1.00 33.02 115 ASN A C 1
ATOM 688 O O . ASN A 1 93 ? 25.520 0.467 -1.484 1.00 29.60 115 ASN A O 1
ATOM 693 N N . ASN A 1 94 ? 23.786 -0.615 -2.417 1.00 31.30 116 ASN A N 1
ATOM 694 C CA . ASN A 1 94 ? 23.525 0.440 -3.380 1.00 29.09 116 ASN A CA 1
ATOM 695 C C . ASN A 1 94 ? 22.108 0.953 -3.249 1.00 29.81 116 ASN A C 1
ATOM 696 O O . ASN A 1 94 ? 21.335 0.437 -2.443 1.00 33.55 116 ASN A O 1
ATOM 701 N N . TRP A 1 95 ? 21.766 1.979 -4.010 1.00 28.73 117 TRP A N 1
ATOM 702 C CA . TRP A 1 95 ? 20.404 2.483 -3.978 1.00 30.04 117 TRP A CA 1
ATOM 703 C C . TRP A 1 95 ? 19.803 2.559 -5.373 1.00 30.03 117 TRP A C 1
ATOM 704 O O . TRP A 1 95 ? 20.510 2.444 -6.387 1.00 29.27 117 TRP A O 1
ATOM 715 N N . VAL A 1 96 ? 18.481 2.690 -5.418 1.00 30.23 118 VAL A N 1
ATOM 716 C CA . VAL A 1 96 ? 17.758 2.790 -6.676 1.00 28.84 118 VAL A CA 1
ATOM 717 C C . VAL A 1 96 ? 16.832 3.988 -6.622 1.00 27.48 118 VAL A C 1
ATOM 718 O O . VAL A 1 96 ? 16.631 4.579 -5.557 1.00 33.78 118 VAL A O 1
ATOM 722 N N . LEU A 1 97 ? 16.258 4.347 -7.762 1.00 32.60 119 LEU A N 1
ATOM 723 C CA . LEU A 1 97 ? 15.333 5.468 -7.807 1.00 32.30 119 LEU A CA 1
ATOM 724 C C . LEU A 1 97 ? 13.946 5.010 -7.354 1.00 36.31 119 LEU A C 1
ATOM 725 O O . LEU A 1 97 ? 13.629 3.815 -7.421 1.00 33.37 119 LEU A O 1
ATOM 730 N N . SER A 1 98 ? 13.132 5.958 -6.885 1.00 36.92 120 SER A N 1
ATOM 731 C CA . SER A 1 98 ? 11.758 5.664 -6.463 1.00 38.97 120 SER A CA 1
ATOM 732 C C . SER A 1 98 ? 10.866 5.420 -7.675 1.00 38.69 120 SER A C 1
ATOM 733 O O . SER A 1 98 ? 9.713 5.018 -7.539 1.00 35.87 120 SER A O 1
ATOM 736 N N . SER A 1 99 ? 11.418 5.664 -8.861 1.00 33.85 121 SER A N 1
ATOM 737 C CA . SER A 1 99 ? 10.738 5.378 -10.115 1.00 36.61 121 SER A CA 1
ATOM 738 C C . SER A 1 99 ? 11.073 3.971 -10.630 1.00 37.66 121 SER A C 1
ATOM 739 O O . SER A 1 99 ? 10.557 3.533 -11.657 1.00 37.87 121 SER A O 1
ATOM 742 N N . ALA A 1 100 ? 11.949 3.275 -9.914 1.00 32.95 122 ALA A N 1
ATOM 743 C CA . ALA A 1 100 ? 12.300 1.892 -10.234 1.00 36.42 122 ALA A CA 1
ATOM 744 C C . ALA A 1 100 ? 11.187 0.944 -9.765 1.00 40.48 122 ALA A C 1
ATOM 745 O O . ALA A 1 100 ? 10.374 1.325 -8.928 1.00 37.84 122 ALA A O 1
ATOM 747 N N . PRO A 1 101 ? 11.149 -0.291 -10.300 1.00 40.51 123 PRO A N 1
ATOM 748 C CA . PRO A 1 101 ? 10.105 -1.223 -9.854 1.00 42.86 123 PRO A CA 1
ATOM 749 C C . PRO A 1 101 ? 10.145 -1.451 -8.349 1.00 43.70 123 PRO A C 1
ATOM 750 O O . PRO A 1 101 ? 11.226 -1.449 -7.749 1.00 38.71 123 PRO A O 1
ATOM 754 N N . LEU A 1 102 ? 8.973 -1.626 -7.748 1.00 41.14 124 LEU A N 1
ATOM 755 C CA . LEU A 1 102 ? 8.876 -1.828 -6.311 1.00 41.32 124 LEU A CA 1
ATOM 756 C C . LEU A 1 102 ? 9.777 -2.971 -5.878 1.00 40.55 124 LEU A C 1
ATOM 757 O O . LEU A 1 102 ? 10.394 -2.914 -4.816 1.00 39.03 124 LEU A O 1
ATOM 759 N N . SER A 1 103 ? 9.883 -3.989 -6.727 1.00 40.37 125 SER A N 1
ATOM 760 C CA . SER A 1 103 ? 10.663 -5.174 -6.395 1.00 42.81 125 SER A CA 1
ATOM 761 C C . SER A 1 103 ? 12.151 -4.867 -6.281 1.00 39.00 125 SER A C 1
ATOM 762 O O . SER A 1 103 ? 12.863 -5.486 -5.496 1.00 37.20 125 SER A O 1
ATOM 765 N N . GLU A 1 104 ? 12.627 -3.918 -7.074 1.00 39.70 126 GLU A N 1
ATOM 766 C CA . GLU A 1 104 ? 14.017 -3.493 -6.952 1.00 40.76 126 GLU A CA 1
ATOM 767 C C . GLU A 1 104 ? 14.224 -2.672 -5.680 1.00 38.34 126 GLU A C 1
ATOM 768 O O . GLU A 1 104 ? 15.194 -2.882 -4.951 1.00 36.88 126 GLU A O 1
ATOM 774 N N . GLN A 1 105 ? 13.301 -1.750 -5.420 1.00 38.76 127 GLN A N 1
ATOM 775 C CA . GLN A 1 105 ? 13.340 -0.939 -4.205 1.00 40.48 127 GLN A CA 1
ATOM 776 C C . GLN A 1 105 ? 13.465 -1.810 -2.953 1.00 39.97 127 GLN A C 1
ATOM 777 O O . GLN A 1 105 ? 14.246 -1.500 -2.052 1.00 35.27 127 GLN A O 1
ATOM 783 N N . LYS A 1 106 ? 12.729 -2.922 -2.919 1.00 38.57 128 LYS A N 1
ATOM 784 C CA . LYS A 1 106 ? 12.739 -3.811 -1.756 1.00 40.74 128 LYS A CA 1
ATOM 785 C C . LYS A 1 106 ? 14.097 -4.491 -1.533 1.00 43.37 128 LYS A C 1
ATOM 786 O O . LYS A 1 106 ? 14.424 -4.877 -0.413 1.00 42.54 128 LYS A O 1
ATOM 788 N N . LYS A 1 107 ? 14.890 -4.629 -2.596 1.00 38.44 129 LYS A N 1
ATOM 789 C CA . LYS A 1 107 ? 16.202 -5.271 -2.486 1.00 41.64 129 LYS A CA 1
ATOM 790 C C . LYS A 1 107 ? 17.345 -4.291 -2.227 1.00 38.55 129 LYS A C 1
ATOM 791 O O . LYS A 1 107 ? 18.433 -4.691 -1.818 1.00 37.61 129 LYS A O 1
ATOM 797 N N . ALA A 1 108 ? 17.093 -3.014 -2.480 1.00 37.77 130 ALA A N 1
ATOM 798 C CA . ALA A 1 108 ? 18.133 -1.994 -2.426 1.00 37.88 130 ALA A CA 1
ATOM 799 C C . ALA A 1 108 ? 18.417 -1.520 -0.999 1.00 42.40 130 ALA A C 1
ATOM 800 O O . ALA A 1 108 ? 17.618 -1.736 -0.085 1.00 37.40 130 ALA A O 1
ATOM 802 N N . GLY A 1 109 ? 19.559 -0.862 -0.818 1.00 35.99 131 GLY A N 1
ATOM 803 C CA . GLY A 1 109 ? 19.929 -0.319 0.474 1.00 35.84 131 GLY A CA 1
ATOM 804 C C . GLY A 1 109 ? 19.332 1.054 0.697 1.00 35.05 131 GLY A C 1
ATOM 805 O O . GLY A 1 109 ? 19.417 1.609 1.791 1.00 40.88 131 GLY A O 1
ATOM 806 N N . GLY A 1 110 ? 18.730 1.610 -0.345 1.00 33.42 132 GLY A N 1
ATOM 807 C CA . GLY A 1 110 ? 18.113 2.917 -0.256 1.00 31.39 132 GLY A CA 1
ATOM 808 C C . GLY A 1 110 ? 17.298 3.247 -1.489 1.00 32.79 132 GLY A C 1
ATOM 809 O O . GLY A 1 110 ? 17.466 2.638 -2.549 1.00 32.00 132 GLY A O 1
ATOM 810 N N . VAL A 1 111 ? 16.404 4.217 -1.350 1.00 30.93 133 VAL A N 1
ATOM 811 C CA . VAL A 1 111 ? 15.556 4.644 -2.447 1.00 33.00 133 VAL A CA 1
ATOM 812 C C . VAL A 1 111 ? 15.656 6.165 -2.598 1.00 36.35 133 VAL A C 1
ATOM 813 O O . VAL A 1 111 ? 15.398 6.913 -1.650 1.00 32.26 133 VAL A O 1
ATOM 817 N N . ASP A 1 112 ? 16.033 6.595 -3.802 1.00 33.22 134 ASP A N 1
ATOM 818 C CA . ASP A 1 112 ? 16.457 7.968 -4.100 1.00 33.20 134 ASP A CA 1
ATOM 819 C C . ASP A 1 112 ? 17.667 8.377 -3.266 1.00 28.74 134 ASP A C 1
ATOM 820 O O . ASP A 1 112 ? 18.143 7.619 -2.431 1.00 30.63 134 ASP A O 1
ATOM 825 N N . GLY A 1 113 ? 18.170 9.582 -3.496 1.00 29.17 135 GLY A N 1
ATOM 826 C CA . GLY A 1 113 ? 19.389 9.978 -2.816 1.00 30.56 135 GLY A CA 1
ATOM 827 C C . GLY A 1 113 ? 19.764 11.437 -2.913 1.00 26.14 135 GLY A C 1
ATOM 828 O O . GLY A 1 113 ? 19.392 12.152 -3.838 1.00 27.68 135 GLY A O 1
ATOM 829 N N . THR A 1 114 ? 20.537 11.871 -1.927 1.00 28.04 136 THR A N 1
ATOM 830 C CA . THR A 1 114 ? 21.006 13.236 -1.868 1.00 28.10 136 THR A CA 1
ATOM 831 C C . THR A 1 114 ? 22.449 13.237 -1.382 1.00 25.31 136 THR A C 1
ATOM 832 O O . THR A 1 114 ? 22.756 12.637 -0.356 1.00 26.52 136 THR A O 1
ATOM 836 N N . LEU A 1 115 ? 23.333 13.886 -2.139 1.00 25.85 137 LEU A N 1
ATOM 837 C CA . LEU A 1 115 ? 24.724 14.055 -1.718 1.00 26.03 137 LEU A CA 1
ATOM 838 C C . LEU A 1 115 ? 24.996 15.531 -1.443 1.00 23.59 137 LEU A C 1
ATOM 839 O O . LEU A 1 115 ? 24.765 16.373 -2.303 1.00 26.32 137 LEU A O 1
ATOM 844 N N . GLU A 1 116 ? 25.476 15.835 -0.243 1.00 24.51 138 GLU A N 1
ATOM 845 C CA . GLU A 1 116 ? 25.795 17.209 0.142 1.00 26.05 138 GLU A CA 1
ATOM 846 C C . GLU A 1 116 ? 27.258 17.327 0.515 1.00 22.28 138 GLU A C 1
ATOM 847 O O . GLU A 1 116 ? 27.770 16.503 1.250 1.00 26.78 138 GLU A O 1
ATOM 853 N N . ALA A 1 117 ? 27.924 18.352 0.004 1.00 22.54 139 ALA A N 1
ATOM 854 C CA . ALA A 1 117 ? 29.326 18.569 0.327 1.00 23.51 139 ALA A CA 1
ATOM 855 C C . ALA A 1 117 ? 29.594 20.044 0.539 1.00 25.47 139 ALA A C 1
ATOM 856 O O . ALA A 1 117 ? 28.994 20.892 -0.116 1.00 25.58 139 ALA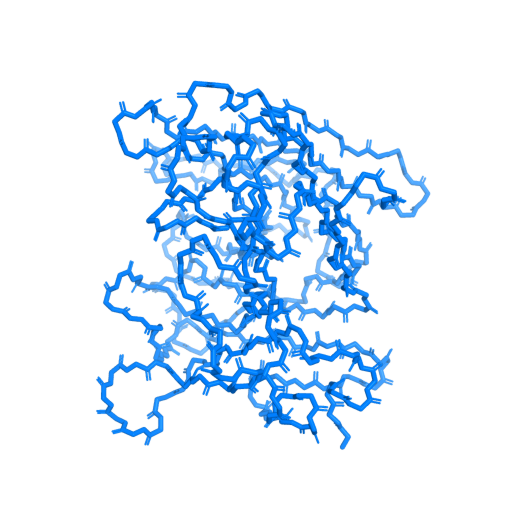 A O 1
ATOM 858 N N . THR A 1 118 ? 30.493 20.336 1.470 1.00 21.62 140 THR A N 1
ATOM 859 C CA . THR A 1 118 ? 31.057 21.663 1.610 1.00 22.14 140 THR A CA 1
ATOM 860 C C . THR A 1 118 ? 32.550 21.529 1.440 1.00 19.88 140 THR A C 1
ATOM 861 O O . THR A 1 118 ? 33.173 20.710 2.104 1.00 22.82 140 THR A O 1
ATOM 865 N N . LEU A 1 119 ? 33.129 22.326 0.545 1.00 20.64 141 LEU A N 1
ATOM 866 C CA . LEU A 1 119 ? 34.511 22.095 0.153 1.00 22.32 141 LEU A CA 1
ATOM 867 C C . LEU A 1 119 ? 35.214 23.335 -0.369 1.00 22.21 141 LEU A C 1
ATOM 868 O O . LEU A 1 119 ? 34.596 24.370 -0.627 1.00 24.50 141 LEU A O 1
ATOM 873 N N . SER A 1 120 ? 36.529 23.227 -0.510 1.00 21.99 142 SER A N 1
ATOM 874 C CA . SER A 1 120 ? 37.252 24.133 -1.391 1.00 20.53 142 SER A CA 1
ATOM 875 C C . SER A 1 120 ? 37.996 23.314 -2.425 1.00 22.57 142 SER A C 1
ATOM 876 O O . SER A 1 120 ? 38.472 22.210 -2.129 1.00 21.82 142 SER A O 1
ATOM 879 N N . VAL A 1 121 ? 38.103 23.855 -3.630 1.00 18.98 143 VAL A N 1
ATOM 880 C CA . VAL A 1 121 ? 39.058 23.317 -4.601 1.00 21.04 143 VAL A CA 1
ATOM 881 C C . VAL A 1 121 ? 40.353 24.080 -4.396 1.00 20.74 143 VAL A C 1
ATOM 882 O O . VAL A 1 121 ? 40.391 25.296 -4.514 1.00 21.67 143 VAL A O 1
ATOM 886 N N . ASP A 1 122 ? 41.418 23.362 -4.053 1.00 20.71 144 ASP A N 1
ATOM 887 C CA . ASP A 1 122 ? 42.636 23.997 -3.604 1.00 20.95 144 ASP A CA 1
ATOM 888 C C . ASP A 1 122 ? 43.613 24.214 -4.736 1.00 24.03 144 ASP A C 1
ATOM 889 O O . ASP A 1 122 ? 44.371 25.177 -4.734 1.00 22.11 144 ASP A O 1
ATOM 894 N N . HIS A 1 123 ? 43.611 23.294 -5.686 1.00 20.85 145 HIS A N 1
ATOM 895 C CA . HIS A 1 123 ? 44.571 23.348 -6.776 1.00 20.92 145 HIS A CA 1
ATOM 896 C C . HIS A 1 123 ? 44.047 22.533 -7.940 1.00 19.51 145 HIS A C 1
ATOM 897 O O . HIS A 1 123 ? 43.477 21.478 -7.727 1.00 17.83 145 HIS A O 1
ATOM 904 N N . VAL A 1 124 ? 44.225 23.016 -9.170 1.00 21.53 146 VAL A N 1
ATOM 905 C CA . VAL A 1 124 ? 43.924 22.182 -10.340 1.00 20.64 146 VAL A CA 1
ATOM 906 C C . VAL A 1 124 ? 45.126 22.203 -11.274 1.00 21.23 146 VAL A C 1
ATOM 907 O O . VAL A 1 124 ? 46.032 23.004 -11.089 1.00 21.01 146 VAL A O 1
ATOM 911 N N . THR A 1 125 ? 45.154 21.324 -12.273 1.00 19.56 147 THR A N 1
ATOM 912 C CA . THR A 1 125 ? 46.306 21.276 -13.154 1.00 19.53 147 THR A CA 1
ATOM 913 C C . THR A 1 125 ? 46.448 22.583 -13.938 1.00 21.26 147 THR A C 1
ATOM 914 O O . THR A 1 125 ? 45.459 23.242 -14.235 1.00 21.65 147 THR A O 1
ATOM 918 N N . THR A 1 126 ? 47.685 22.947 -14.253 1.00 20.28 148 THR A N 1
ATOM 919 C CA . THR A 1 126 ? 47.968 24.179 -14.988 1.00 21.39 148 THR A CA 1
ATOM 920 C C . THR A 1 126 ? 48.790 23.853 -16.236 1.00 23.63 148 THR A C 1
ATOM 921 O O . THR A 1 126 ? 49.278 24.747 -16.935 1.00 24.20 148 THR A O 1
ATOM 925 N N . THR A 1 127 ? 48.954 22.559 -16.484 1.00 22.92 149 THR A N 1
ATOM 926 C CA . THR A 1 127 ? 49.688 22.039 -17.639 1.00 21.77 149 THR A CA 1
ATOM 927 C C . THR A 1 127 ? 48.844 20.980 -18.345 1.00 25.17 149 THR A C 1
ATOM 928 O O . THR A 1 127 ? 47.931 20.380 -17.739 1.00 23.28 149 THR A O 1
ATOM 932 N N . GLY A 1 128 ? 49.146 20.729 -19.619 1.00 23.37 150 GLY A N 1
ATOM 933 C CA . GLY A 1 128 ? 48.389 19.751 -20.382 1.00 20.97 150 GLY A CA 1
ATOM 934 C C . GLY A 1 128 ? 47.740 20.324 -21.618 1.00 25.58 150 GLY A C 1
ATOM 935 O O . GLY A 1 128 ? 47.884 21.515 -21.896 1.00 23.83 150 GLY A O 1
ATOM 936 N N . VAL A 1 129 ? 47.021 19.492 -22.370 1.00 24.24 151 VAL A N 1
ATOM 937 C CA . VAL A 1 129 ? 46.373 19.983 -23.580 1.00 23.64 151 VAL A CA 1
ATOM 938 C C . VAL A 1 129 ? 45.230 20.914 -23.185 1.00 26.10 151 VAL A C 1
ATOM 939 O O . VAL A 1 129 ? 44.712 20.853 -22.057 1.00 22.22 151 VAL A O 1
ATOM 943 N N . ASN A 1 130 ? 44.844 21.794 -24.104 1.00 23.66 152 ASN A N 1
ATOM 944 C CA . ASN A 1 130 ? 44.002 22.918 -23.744 1.00 24.58 152 ASN A CA 1
ATOM 945 C C . ASN A 1 130 ? 42.581 22.535 -23.362 1.00 25.53 152 ASN A C 1
ATOM 946 O O . ASN A 1 130 ? 41.916 23.308 -22.678 1.00 27.76 152 ASN A O 1
ATOM 951 N N . TRP A 1 131 ? 42.110 21.360 -23.781 1.00 24.01 153 TRP A N 1
ATOM 952 C CA . TRP A 1 131 ? 40.759 20.942 -23.410 1.00 25.40 153 TRP A CA 1
ATOM 953 C C . TRP A 1 131 ? 40.714 20.102 -22.120 1.00 25.05 153 TRP A C 1
ATOM 954 O O . TRP A 1 131 ? 39.626 19.800 -21.640 1.00 23.72 153 TRP A O 1
ATOM 965 N N . GLN A 1 132 ? 41.878 19.757 -21.563 1.00 21.79 154 GLN A N 1
ATOM 966 C CA . GLN A 1 132 ? 41.958 18.983 -20.312 1.00 22.65 154 GLN A CA 1
ATOM 967 C C . GLN A 1 132 ? 42.361 19.838 -19.114 1.00 25.25 154 GLN A C 1
ATOM 968 O O . GLN A 1 132 ? 41.919 19.594 -17.991 1.00 22.34 154 GLN A O 1
ATOM 974 N N . VAL A 1 133 ? 43.233 20.811 -19.355 1.00 22.85 155 VAL A N 1
ATOM 975 C CA . VAL A 1 133 ? 43.854 21.556 -18.266 1.00 23.47 155 VAL A CA 1
ATOM 976 C C . VAL A 1 133 ? 42.810 22.173 -17.305 1.00 21.06 155 VAL A C 1
ATOM 977 O O . VAL A 1 133 ? 41.782 22.715 -17.731 1.00 20.73 155 VAL A O 1
ATOM 981 N N . GLY A 1 134 ? 43.072 22.037 -15.999 1.00 21.61 156 GLY A N 1
ATOM 982 C CA . GLY A 1 134 ? 42.301 22.720 -14.966 1.00 20.32 156 GLY A CA 1
ATOM 983 C C . GLY A 1 134 ? 41.034 22.004 -14.515 1.00 22.76 156 GLY A C 1
ATOM 984 O O . GLY A 1 134 ? 40.306 22.526 -13.670 1.00 19.90 156 GLY A O 1
ATOM 985 N N . ARG A 1 135 ? 40.773 20.807 -15.055 1.00 19.85 157 ARG A N 1
ATOM 986 C CA . ARG A 1 135 ? 39.503 20.103 -14.769 1.00 20.90 157 ARG A CA 1
ATOM 987 C C . ARG A 1 135 ? 39.581 19.088 -13.636 1.00 19.53 157 ARG A C 1
ATOM 988 O O . ARG A 1 135 ? 40.511 18.278 -13.586 1.00 20.89 157 ARG A O 1
ATOM 996 N N . VAL A 1 136 ? 38.561 19.082 -12.787 1.00 20.83 158 VAL A N 1
ATOM 997 C CA . VAL A 1 136 ? 38.454 18.092 -11.725 1.00 19.84 158 VAL A CA 1
ATOM 998 C C . VAL A 1 136 ? 36.963 17.777 -11.467 1.00 21.64 158 VAL A C 1
ATOM 999 O O . VAL A 1 136 ? 36.121 18.679 -11.423 1.00 23.64 158 VAL A O 1
ATOM 1003 N N . ILE A 1 137 ? 36.645 16.491 -11.322 1.00 19.01 159 ILE A N 1
ATOM 1004 C CA . ILE A 1 137 ? 35.307 16.062 -10.946 1.00 19.40 159 ILE A CA 1
ATOM 1005 C C . ILE A 1 137 ? 35.271 15.880 -9.434 1.00 20.62 159 ILE A C 1
ATOM 1006 O O . ILE A 1 137 ? 36.151 15.232 -8.880 1.00 18.34 159 ILE A O 1
ATOM 1011 N N . ILE A 1 138 ? 34.288 16.502 -8.778 1.00 19.84 160 ILE A N 1
ATOM 1012 C CA . ILE A 1 138 ? 34.226 16.591 -7.330 1.00 19.91 160 ILE A CA 1
ATOM 1013 C C . ILE A 1 138 ? 33.024 15.867 -6.720 1.00 20.92 160 ILE A C 1
ATOM 1014 O O . ILE A 1 138 ? 32.889 15.784 -5.490 1.00 20.20 160 ILE A O 1
ATOM 1019 N N . GLY A 1 139 ? 32.151 15.348 -7.574 1.00 20.20 161 GLY A N 1
ATOM 1020 C CA . GLY A 1 139 ? 31.024 14.559 -7.110 1.00 20.41 161 GLY A CA 1
ATOM 1021 C C . GLY A 1 139 ? 30.366 13.842 -8.267 1.00 22.89 161 GLY A C 1
ATOM 1022 O O . GLY A 1 139 ? 30.336 14.358 -9.395 1.00 20.71 161 GLY A O 1
ATOM 1023 N N . GLN A 1 140 ? 29.846 12.645 -8.006 1.00 20.50 162 GLN A N 1
ATOM 1024 C CA . GLN A 1 140 ? 29.205 11.862 -9.066 1.00 20.22 162 GLN A CA 1
ATOM 1025 C C . GLN A 1 140 ? 28.056 11.024 -8.536 1.00 22.34 162 GLN A C 1
ATOM 1026 O O . GLN A 1 140 ? 28.017 10.683 -7.353 1.00 22.24 162 GLN A O 1
ATOM 1032 N N . ILE A 1 141 ? 27.144 10.676 -9.438 1.00 21.56 163 ILE A N 1
ATOM 1033 C CA . ILE A 1 141 ? 26.336 9.473 -9.293 1.00 24.21 163 ILE A CA 1
ATOM 1034 C C . ILE A 1 141 ? 26.795 8.492 -10.371 1.00 24.64 163 ILE A C 1
ATOM 1035 O O . ILE A 1 141 ? 26.857 8.839 -11.558 1.00 24.68 163 ILE A O 1
ATOM 1040 N N . HIS A 1 142 ? 27.135 7.279 -9.952 1.00 23.94 164 HIS A N 1
ATOM 1041 C CA . HIS A 1 142 ? 27.540 6.241 -10.884 1.00 28.02 164 HIS A CA 1
ATOM 1042 C C . HIS A 1 142 ? 26.510 5.105 -10.864 1.00 28.46 164 HIS A C 1
ATOM 1043 O O . HIS A 1 142 ? 25.870 4.852 -9.839 1.00 25.98 164 HIS A O 1
ATOM 1050 N N . ALA A 1 143 ? 26.357 4.427 -11.995 1.00 27.04 165 ALA A N 1
ATOM 1051 C CA . ALA A 1 143 ? 25.447 3.291 -12.098 1.00 31.30 165 ALA A CA 1
ATOM 1052 C C . ALA A 1 143 ? 26.239 2.037 -12.488 1.00 29.12 165 ALA A C 1
ATOM 1053 O O . ALA A 1 143 ? 27.455 2.015 -12.325 1.00 29.28 165 ALA A O 1
ATOM 1055 N N . ASN A 1 144 ? 25.549 1.008 -12.987 1.00 27.98 166 ASN A N 1
ATOM 1056 C CA . ASN A 1 144 ? 26.208 -0.255 -13.363 1.00 30.35 166 ASN A CA 1
ATOM 1057 C C . ASN A 1 144 ? 27.402 0.006 -14.284 1.00 30.41 166 ASN A C 1
ATOM 1058 O O . ASN A 1 144 ? 28.510 -0.451 -14.037 1.00 30.86 166 ASN A O 1
ATOM 1063 N N . ASN A 1 145 ? 27.144 0.764 -15.341 1.00 31.97 167 ASN A N 1
ATOM 1064 C CA . ASN A 1 145 ? 28.109 0.974 -16.415 1.00 38.39 167 ASN A CA 1
ATOM 1065 C C . ASN A 1 145 ? 28.262 2.436 -16.803 1.00 41.76 167 ASN A C 1
ATOM 1066 O O . ASN A 1 145 ? 29.291 2.844 -17.332 1.00 55.85 167 ASN A O 1
ATOM 1071 N N . ASP A 1 146 ? 27.235 3.228 -16.544 1.00 32.91 168 ASP A N 1
ATOM 1072 C CA . ASP A 1 146 ? 27.228 4.601 -17.016 1.00 33.97 168 ASP A CA 1
ATOM 1073 C C . ASP A 1 146 ? 27.180 5.607 -15.858 1.00 33.66 168 ASP A C 1
ATOM 1074 O O . ASP A 1 146 ? 27.158 5.207 -14.692 1.00 34.41 168 ASP A O 1
ATOM 1079 N N . GLU A 1 147 ? 27.182 6.904 -16.181 1.00 30.75 169 GLU A N 1
ATOM 1080 C CA . GLU A 1 147 ? 27.258 7.955 -15.156 1.00 34.98 169 GLU A CA 1
ATOM 1081 C C . GLU A 1 147 ? 26.102 8.959 -15.204 1.00 28.02 169 GLU A C 1
ATOM 1082 O O . GLU A 1 147 ? 26.124 9.923 -15.973 1.00 31.62 169 GLU A O 1
ATOM 1088 N N . PRO A 1 148 ? 25.086 8.742 -14.372 1.00 29.13 170 PRO A N 1
ATOM 1089 C CA . PRO A 1 148 ? 23.974 9.688 -14.285 1.00 29.38 170 PRO A CA 1
ATOM 1090 C C . PRO A 1 148 ? 24.442 11.138 -14.034 1.00 29.70 170 PRO A C 1
ATOM 1091 O O . PRO A 1 148 ? 23.864 12.057 -14.613 1.00 29.43 170 PRO A O 1
ATOM 1095 N N . ILE A 1 149 ? 25.477 11.355 -13.227 1.00 27.40 171 ILE A N 1
ATOM 1096 C CA . ILE A 1 149 ? 26.024 12.715 -13.150 1.00 24.42 171 ILE A CA 1
ATOM 1097 C C . ILE A 1 149 ? 27.500 12.754 -12.781 1.00 24.68 171 ILE A C 1
ATOM 1098 O O . ILE A 1 149 ? 27.977 11.965 -11.970 1.00 21.30 171 ILE A O 1
ATOM 1103 N N . ARG A 1 150 ? 28.221 13.666 -13.425 1.00 22.61 172 ARG A N 1
ATOM 1104 C CA . ARG A 1 150 ? 29.595 14.000 -13.045 1.00 21.33 172 ARG A CA 1
ATOM 1105 C C . ARG A 1 150 ? 29.653 15.509 -12.895 1.00 21.33 172 ARG A C 1
ATOM 1106 O O . ARG A 1 150 ? 29.334 16.226 -13.836 1.00 22.00 172 ARG A O 1
ATOM 1114 N N . LEU A 1 151 ? 30.020 15.980 -11.702 1.00 19.78 173 LEU A N 1
ATOM 1115 C CA . LEU A 1 151 ? 30.060 17.410 -11.418 1.00 21.02 173 LEU A CA 1
ATOM 1116 C C . LEU A 1 151 ? 31.514 17.907 -11.480 1.00 20.56 173 LEU A C 1
ATOM 1117 O O . LEU A 1 151 ? 32.397 17.384 -10.779 1.00 20.02 173 LEU A O 1
ATOM 1122 N N . TYR A 1 152 ? 31.750 18.891 -12.347 1.00 19.12 174 TYR A N 1
ATOM 1123 C CA . TYR A 1 152 ? 33.082 19.425 -12.630 1.00 22.30 174 TYR A CA 1
ATOM 1124 C C . TYR A 1 152 ? 33.320 20.807 -12.040 1.00 22.06 174 TYR A C 1
ATOM 1125 O O . TYR A 1 152 ? 32.432 21.654 -12.070 1.00 22.59 174 TYR A O 1
ATOM 1134 N N . TYR A 1 153 ? 34.546 21.039 -11.582 1.00 20.62 175 TYR A N 1
ATOM 1135 C CA . TYR A 1 153 ? 35.076 22.376 -11.370 1.00 19.25 175 TYR A CA 1
ATOM 1136 C C . TYR A 1 153 ? 36.168 22.541 -12.408 1.00 23.33 175 TYR A C 1
ATOM 1137 O O . TYR A 1 153 ? 36.910 21.601 -12.664 1.00 20.41 175 TYR A O 1
ATOM 1146 N N . ARG A 1 154 ? 36.261 23.706 -13.041 1.00 19.95 176 ARG A N 1
ATOM 1147 C CA . ARG A 1 154 ? 37.354 23.949 -13.971 1.00 22.93 176 ARG A CA 1
ATOM 1148 C C . ARG A 1 154 ? 37.846 25.393 -13.905 1.00 24.30 176 ARG A C 1
ATOM 1149 O O . ARG A 1 154 ? 37.059 26.338 -14.029 1.00 23.90 176 ARG A O 1
ATOM 1157 N N . LYS A 1 155 ? 39.160 25.543 -13.732 1.00 23.90 177 LYS A N 1
ATOM 1158 C CA . LYS A 1 155 ? 39.808 26.846 -13.740 1.00 24.65 177 LYS A CA 1
ATOM 1159 C C . LYS A 1 155 ? 40.952 26.811 -14.736 1.00 24.22 177 LYS A C 1
ATOM 1160 O O . LYS A 1 155 ? 41.804 25.925 -14.678 1.00 23.70 177 LYS A O 1
ATOM 1166 N N . LEU A 1 156 ? 40.977 27.772 -15.660 1.00 22.97 178 LEU A N 1
ATOM 1167 C CA . LEU A 1 156 ? 42.074 27.867 -16.625 1.00 25.40 178 LEU A CA 1
ATOM 1168 C C . LEU A 1 156 ? 43.293 28.543 -15.990 1.00 24.56 178 LEU A C 1
ATOM 1169 O O . LEU A 1 156 ? 43.143 29.335 -15.054 1.00 25.48 178 LEU A O 1
ATOM 1174 N N . PRO A 1 157 ? 44.508 28.219 -16.477 1.00 27.16 179 PRO A N 1
ATOM 1175 C CA . PRO A 1 157 ? 45.739 28.689 -15.826 1.00 27.64 179 PRO A CA 1
ATOM 1176 C C . PRO A 1 157 ? 45.850 30.217 -15.772 1.00 34.07 179 PRO A C 1
ATOM 1177 O O . PRO A 1 157 ? 46.418 30.763 -14.829 1.00 32.76 179 PRO A O 1
ATOM 1181 N N . HIS A 1 158 ? 45.276 30.894 -16.759 1.00 30.35 180 HIS A N 1
ATOM 1182 C CA . HIS A 1 158 ? 45.394 32.347 -16.854 1.00 38.83 180 HIS A CA 1
ATOM 1183 C C . HIS A 1 158 ? 44.186 33.071 -16.262 1.00 39.82 180 HIS A C 1
ATOM 1184 O O . HIS A 1 158 ? 44.077 34.293 -16.393 1.00 40.53 180 HIS A O 1
ATOM 1191 N N . HIS A 1 159 ? 43.273 32.325 -15.630 1.00 29.92 181 HIS A N 1
ATOM 1192 C CA . HIS A 1 159 ? 42.138 32.930 -14.925 1.00 32.01 181 HIS A CA 1
ATOM 1193 C C . HIS A 1 159 ? 42.370 32.890 -13.424 1.00 34.66 181 HIS A C 1
ATOM 1194 O O . HIS A 1 159 ? 43.142 32.064 -12.947 1.00 35.05 181 HIS A O 1
ATOM 1201 N N . GLN A 1 160 ? 41.694 33.762 -12.682 1.00 33.44 182 GLN A N 1
ATOM 1202 C CA . GLN A 1 160 ? 41.742 33.714 -11.218 1.00 35.05 182 GLN A CA 1
ATOM 1203 C C . GLN A 1 160 ? 40.575 32.924 -10.659 1.00 33.68 182 GLN A C 1
ATOM 1204 O O . GLN A 1 160 ? 40.635 32.446 -9.525 1.00 33.13 182 GLN A O 1
ATOM 1206 N N . LYS A 1 161 ? 39.507 32.798 -11.449 1.00 30.46 183 LYS A N 1
ATOM 1207 C CA . LYS A 1 161 ? 38.271 32.173 -10.977 1.00 32.47 183 LYS A CA 1
ATOM 1208 C C . LYS A 1 161 ? 37.891 31.002 -11.884 1.00 27.88 183 LYS A C 1
ATOM 1209 O O . LYS A 1 161 ? 38.202 31.010 -13.072 1.00 27.34 183 LYS A O 1
ATOM 1213 N N . GLY A 1 162 ? 37.202 30.018 -11.316 1.00 24.22 184 GLY A N 1
ATOM 1214 C CA . GLY A 1 162 ? 36.847 28.807 -12.043 1.00 26.20 184 GLY A CA 1
ATOM 1215 C C . GLY A 1 162 ? 35.359 28.616 -12.265 1.00 25.79 184 GLY A C 1
ATOM 1216 O O . GLY A 1 162 ? 34.528 29.250 -11.616 1.00 22.49 184 GLY A O 1
ATOM 1217 N N . SER A 1 163 ? 35.037 27.724 -13.198 1.00 25.59 185 SER A N 1
ATOM 1218 C CA . SER A 1 163 ? 33.671 27.436 -13.602 1.00 24.93 185 SER A CA 1
ATOM 1219 C C . SER A 1 163 ? 33.155 26.155 -12.951 1.00 23.62 185 SER A C 1
ATOM 1220 O O . SER A 1 163 ? 33.944 25.332 -12.494 1.00 23.14 185 SER A O 1
ATOM 1223 N N . VAL A 1 164 ? 31.833 26.009 -12.877 1.00 27.23 186 VAL A N 1
ATOM 1224 C CA . VAL A 1 164 ? 31.218 24.758 -12.435 1.00 25.54 186 VAL A CA 1
ATOM 1225 C C . VAL A 1 164 ? 30.161 24.299 -13.439 1.00 28.94 186 VAL A C 1
ATOM 1226 O O . VAL A 1 164 ? 29.272 25.067 -13.820 1.00 27.66 186 VAL A O 1
ATOM 1230 N N . TYR A 1 165 ? 30.274 23.047 -13.873 1.00 24.72 187 TYR A N 1
ATOM 1231 C CA . TYR A 1 165 ? 29.321 22.472 -14.821 1.00 25.89 187 TYR A CA 1
ATOM 1232 C C . TYR A 1 165 ? 29.156 20.983 -14.556 1.00 25.61 187 TYR A C 1
ATOM 1233 O O . TYR A 1 165 ? 29.949 20.392 -13.818 1.00 24.55 187 TYR A O 1
ATOM 1242 N N . PHE A 1 166 ? 28.121 20.366 -15.113 1.00 24.19 188 PHE A N 1
ATOM 1243 C CA . PHE A 1 166 ? 28.034 18.916 -14.991 1.00 24.1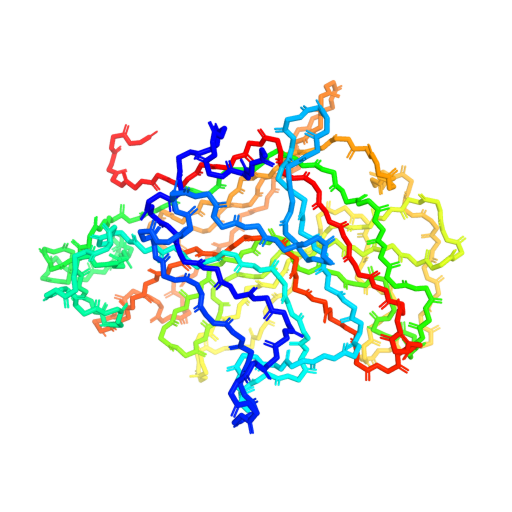4 188 PHE A CA 1
ATOM 1244 C C . PHE A 1 166 ? 27.512 18.258 -16.262 1.00 28.01 188 PHE A C 1
ATOM 1245 O O . PHE A 1 166 ? 26.897 18.906 -17.111 1.00 27.09 188 PHE A O 1
ATOM 1253 N N . ALA A 1 167 ? 27.823 16.970 -16.384 1.00 25.72 189 ALA A N 1
ATOM 1254 C CA . ALA A 1 167 ? 27.260 16.107 -17.398 1.00 25.70 189 ALA A CA 1
ATOM 1255 C C . ALA A 1 167 ? 26.183 15.191 -16.813 1.00 28.00 189 ALA A C 1
ATOM 1256 O O . ALA A 1 167 ? 26.332 14.649 -15.706 1.00 26.24 189 ALA A O 1
ATOM 1258 N N . HIS A 1 168 ? 25.090 15.032 -17.551 1.00 26.13 190 HIS A N 1
ATOM 1259 C CA . HIS A 1 168 ? 24.176 13.923 -17.328 1.00 28.25 190 HIS A CA 1
ATOM 1260 C C . HIS A 1 168 ? 24.315 12.992 -18.523 1.00 28.77 190 HIS A C 1
ATOM 1261 O O . HIS A 1 168 ? 24.019 13.383 -19.647 1.00 28.42 190 HIS A O 1
ATOM 1268 N N . GLU A 1 169 ? 24.784 11.773 -18.278 1.00 26.90 191 GLU A N 1
ATOM 1269 C CA . GLU A 1 169 ? 25.000 10.808 -19.356 1.00 29.14 191 GLU A CA 1
ATOM 1270 C C . GLU A 1 169 ? 23.942 9.711 -19.300 1.00 28.79 191 GLU A C 1
ATOM 1271 O O . GLU A 1 169 ? 23.939 8.890 -18.380 1.00 29.16 191 GLU A O 1
ATOM 1277 N N . PRO A 1 170 ? 23.012 9.699 -20.272 1.00 27.09 192 PRO A N 1
ATOM 1278 C CA . PRO A 1 170 ? 22.088 8.565 -20.297 1.00 28.86 192 PRO A CA 1
ATOM 1279 C C . PRO A 1 170 ? 22.853 7.259 -20.491 1.00 29.29 192 PRO A C 1
ATOM 1280 O O . PRO A 1 170 ? 23.984 7.284 -21.003 1.00 27.79 192 PRO A O 1
ATOM 1284 N N . ARG A 1 171 ? 22.268 6.143 -20.074 1.00 27.08 193 ARG A N 1
ATOM 1285 C CA . ARG A 1 171 ? 22.827 4.835 -20.417 1.00 31.30 193 ARG A CA 1
ATOM 1286 C C . ARG A 1 171 ? 23.116 4.762 -21.916 1.00 29.52 193 ARG A C 1
ATOM 1287 O O . ARG A 1 171 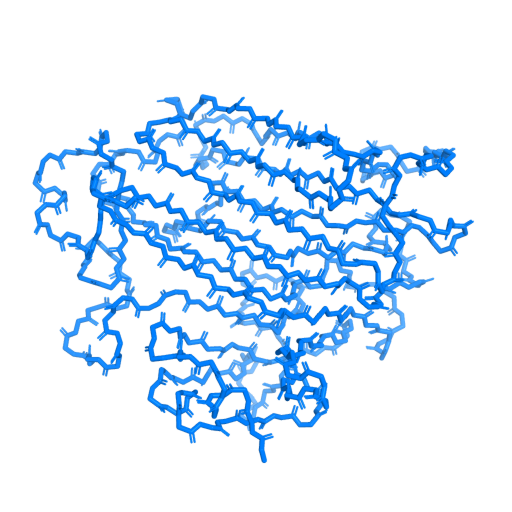? 22.418 5.395 -22.717 1.00 28.56 193 ARG A O 1
ATOM 1295 N N . LYS A 1 172 ? 24.157 4.020 -22.293 1.00 29.88 194 LYS A N 1
ATOM 1296 C CA . LYS A 1 172 ? 24.482 3.824 -23.712 1.00 34.94 194 LYS A CA 1
ATOM 1297 C C . LYS A 1 172 ? 23.259 3.357 -24.498 1.00 28.56 194 LYS A C 1
ATOM 1298 O O . LYS A 1 172 ? 22.600 2.404 -24.102 1.00 28.22 194 LYS A O 1
ATOM 1302 N N . GLY A 1 173 ? 22.963 4.053 -25.594 1.00 31.48 195 GLY A N 1
ATOM 1303 C CA . GLY A 1 173 ? 21.813 3.755 -26.433 1.00 29.64 195 GLY A CA 1
ATOM 1304 C C . GLY A 1 173 ? 20.532 4.488 -26.039 1.00 32.09 195 GLY A C 1
ATOM 1305 O O . GLY A 1 173 ? 19.547 4.468 -26.770 1.00 30.59 195 GLY A O 1
ATOM 1306 N N . PHE A 1 174 ? 20.540 5.131 -24.875 1.00 30.45 196 PHE A N 1
ATOM 1307 C CA . PHE A 1 174 ? 19.360 5.852 -24.397 1.00 28.06 196 PHE A CA 1
ATOM 1308 C C . PHE A 1 174 ? 19.443 7.355 -24.675 1.00 30.91 196 PHE A C 1
ATOM 1309 O O . PHE A 1 174 ? 18.636 8.123 -24.150 1.00 33.11 196 PHE A O 1
ATOM 1317 N N . GLY A 1 175 ? 20.425 7.780 -25.465 1.00 30.86 197 GLY A N 1
ATOM 1318 C CA . GLY A 1 175 ? 20.545 9.185 -25.820 1.00 32.77 197 GLY A CA 1
ATOM 1319 C C . GLY A 1 175 ? 21.918 9.793 -25.578 1.00 36.11 197 GLY A C 1
ATOM 1320 O O . GLY A 1 175 ? 22.732 9.244 -24.833 1.00 33.72 197 GLY A O 1
ATOM 1321 N N . ASP A 1 176 ? 22.171 10.933 -26.217 1.00 33.74 198 ASP A N 1
ATOM 1322 C CA . ASP A 1 176 ? 23.465 11.600 -26.139 1.00 37.77 198 ASP A CA 1
ATOM 1323 C C . ASP A 1 176 ? 23.724 12.215 -24.764 1.00 33.96 198 ASP A C 1
ATOM 1324 O O . ASP A 1 176 ? 22.801 12.650 -24.082 1.00 30.26 198 ASP A O 1
ATOM 1329 N N . GLU A 1 177 ? 24.996 12.270 -24.391 1.00 33.09 199 GLU A N 1
ATOM 1330 C CA . GLU A 1 177 ? 25.420 12.985 -23.187 1.00 33.46 199 GLU A CA 1
ATOM 1331 C C . GLU A 1 177 ? 24.926 14.434 -23.196 1.00 30.62 199 GLU A C 1
ATOM 1332 O O . GLU A 1 177 ? 24.984 15.108 -24.226 1.00 30.99 199 GLU A O 1
ATOM 1338 N N . GLN A 1 178 ? 24.442 14.905 -22.046 1.00 30.32 200 GLN A N 1
ATOM 1339 C CA . GLN A 1 178 ? 23.941 16.274 -21.882 1.00 28.38 200 GLN A CA 1
ATOM 1340 C C . GLN A 1 178 ? 24.872 17.077 -20.971 1.00 30.47 200 GLN A C 1
ATOM 1341 O O . GLN A 1 178 ? 25.277 16.587 -19.923 1.00 30.78 200 GLN A O 1
ATOM 1347 N N . TRP A 1 179 ? 25.211 18.298 -21.369 1.00 28.96 201 TRP A N 1
ATOM 1348 C CA . TRP A 1 179 ? 26.099 19.140 -20.570 1.00 27.90 201 TRP A CA 1
ATOM 1349 C C . TRP A 1 179 ? 25.363 20.362 -20.043 1.00 32.73 201 TRP A C 1
ATOM 1350 O O . TRP A 1 179 ? 24.587 20.993 -20.763 1.00 30.59 201 TRP A O 1
ATOM 1361 N N . TYR A 1 180 ? 25.603 20.699 -18.783 1.00 28.46 202 TYR A N 1
ATOM 1362 C CA . TYR A 1 180 ? 24.916 21.824 -18.165 1.00 29.16 202 TYR A CA 1
ATOM 1363 C C . TYR A 1 180 ? 25.898 22.746 -17.472 1.00 32.57 202 TYR A C 1
ATOM 1364 O O . TYR A 1 180 ? 26.552 22.348 -16.501 1.00 28.57 202 TYR A O 1
ATOM 1373 N N . GLU A 1 181 ? 26.010 23.971 -17.977 1.00 31.37 203 GLU A N 1
ATOM 1374 C CA . GLU A 1 181 ? 26.904 24.960 -17.374 1.00 29.83 203 GLU A CA 1
ATOM 1375 C C . GLU A 1 181 ? 26.152 25.733 -16.297 1.00 33.64 203 GLU A C 1
ATOM 1376 O O . GLU A 1 181 ? 25.086 26.298 -16.563 1.00 34.48 203 GLU A O 1
ATOM 1382 N N . MET A 1 182 ? 26.699 25.752 -15.081 1.00 30.12 204 MET A N 1
ATOM 1383 C CA . MET A 1 182 ? 26.024 26.382 -13.952 1.00 30.17 204 MET A CA 1
ATOM 1384 C C . MET A 1 182 ? 26.671 27.701 -13.562 1.00 35.41 204 MET A C 1
ATOM 1385 O O . MET A 1 182 ? 25.976 28.641 -13.179 1.00 34.64 204 MET A O 1
ATOM 1390 N N . ILE A 1 183 ? 28.003 27.744 -13.621 1.00 31.57 205 ILE A N 1
ATOM 1391 C CA . ILE A 1 183 ? 28.783 28.951 -13.352 1.00 30.79 205 ILE A CA 1
ATOM 1392 C C . ILE A 1 183 ? 29.900 28.970 -14.379 1.00 33.48 205 ILE A C 1
ATOM 1393 O O . ILE A 1 183 ? 30.611 27.981 -14.530 1.00 26.34 205 ILE A O 1
ATOM 1398 N N . GLY A 1 184 ? 30.057 30.074 -15.101 1.00 29.60 206 GLY A N 1
ATOM 1399 C CA . GLY A 1 184 ? 31.051 30.130 -16.159 1.00 32.46 206 GLY A CA 1
ATOM 1400 C C . GLY A 1 184 ? 30.786 29.131 -17.273 1.00 31.44 206 GLY A C 1
ATOM 1401 O O . GLY A 1 184 ? 29.632 28.837 -17.588 1.00 30.35 206 GLY A O 1
ATOM 1402 N N . THR A 1 185 ? 31.852 28.610 -17.879 1.00 31.05 207 THR A N 1
ATOM 1403 C CA . THR A 1 185 ? 31.717 27.707 -19.023 1.00 33.30 207 THR A CA 1
ATOM 1404 C C . THR A 1 185 ? 32.689 26.538 -18.945 1.00 34.05 207 THR A C 1
ATOM 1405 O O . THR A 1 185 ? 33.645 26.569 -18.182 1.00 29.75 207 THR A O 1
ATOM 1409 N N . LEU A 1 186 ? 32.454 25.521 -19.765 1.00 30.72 208 LEU A N 1
ATOM 1410 C CA . LEU A 1 186 ? 33.355 24.377 -19.824 1.00 30.81 208 LEU A CA 1
ATOM 1411 C C . LEU A 1 186 ? 34.426 24.548 -20.901 1.00 31.22 208 LEU A C 1
ATOM 1412 O O . LEU A 1 186 ? 35.258 23.654 -21.106 1.00 30.12 208 LEU A O 1
ATOM 1417 N N . GLN A 1 187 ? 34.403 25.689 -21.594 1.00 29.34 209 GLN A N 1
ATOM 1418 C CA . GLN A 1 187 ? 35.337 25.926 -22.704 1.00 32.45 209 GLN A CA 1
ATOM 1419 C C . GLN A 1 187 ? 36.765 26.186 -22.219 1.00 33.02 209 GLN A C 1
ATOM 1420 O O . GLN A 1 187 ? 36.963 26.671 -21.109 1.00 31.94 209 GLN A O 1
ATOM 1426 N N . PRO A 1 188 ? 37.772 25.845 -23.043 1.00 32.83 210 PRO A N 1
ATOM 1427 C CA . PRO A 1 188 ? 37.663 25.185 -24.351 1.00 33.99 210 PRO A CA 1
ATOM 1428 C C . PRO A 1 188 ? 37.440 23.675 -24.262 1.00 35.43 210 PRO A C 1
ATOM 1429 O O . PRO A 1 188 ? 38.025 22.987 -23.414 1.00 31.25 210 PRO A O 1
ATOM 1433 N N . SER A 1 189 ? 36.584 23.166 -25.140 1.00 36.46 211 SER A N 1
ATOM 1434 C CA . SER A 1 189 ? 36.240 21.756 -25.134 1.00 36.26 211 SER A CA 1
ATOM 1435 C C . SER A 1 189 ? 36.992 21.032 -26.237 1.00 40.71 211 SER A C 1
ATOM 1436 O O . SER A 1 189 ? 37.569 21.667 -27.123 1.00 38.76 211 SER A O 1
ATOM 1439 N N . HIS A 1 190 ? 36.984 19.704 -26.174 1.00 37.47 212 HIS A N 1
ATOM 1440 C CA . HIS A 1 190 ? 37.594 18.887 -27.212 1.00 41.64 212 HIS A CA 1
ATOM 1441 C C . HIS A 1 190 ? 36.986 19.262 -28.567 1.00 48.58 212 HIS A C 1
ATOM 1442 O O . HIS A 1 190 ? 37.696 19.340 -29.569 1.00 48.14 212 HIS A O 1
ATOM 1449 N N . GLY A 1 191 ? 35.681 19.543 -28.558 1.00 46.45 213 GLY A N 1
ATOM 1450 C CA . GLY A 1 191 ? 34.922 19.935 -29.737 1.00 50.79 213 GLY A CA 1
ATOM 1451 C C . GLY A 1 191 ? 35.303 21.234 -30.429 1.00 53.87 213 GLY A C 1
ATOM 1452 O O . GLY A 1 191 ? 35.199 21.322 -31.649 1.00 59.58 213 GLY A O 1
ATOM 1453 N N . ASN A 1 192 ? 35.701 22.260 -29.682 1.00 54.88 214 ASN A N 1
ATOM 1454 C CA . ASN A 1 192 ? 36.346 23.408 -30.326 1.00 66.27 214 ASN A CA 1
ATOM 1455 C C . ASN A 1 192 ? 37.415 24.018 -29.424 1.00 57.62 214 ASN A C 1
ATOM 1456 O O . ASN A 1 192 ? 37.154 24.811 -28.514 1.00 52.52 214 ASN A O 1
ATOM 1461 N N . GLN A 1 193 ? 38.642 23.614 -29.713 1.00 56.62 215 GLN A N 1
ATOM 1462 C CA . GLN A 1 193 ? 39.796 23.952 -28.911 1.00 55.69 215 GLN A CA 1
ATOM 1463 C C . GLN A 1 193 ? 40.309 25.357 -29.204 1.00 61.99 215 GLN A C 1
ATOM 1464 O O . GLN A 1 193 ? 41.253 25.828 -28.573 1.00 63.88 215 GLN A O 1
ATOM 1470 N N . THR A 1 194 ? 39.674 26.024 -30.161 1.00 66.63 216 THR A N 1
ATOM 1471 C CA . THR A 1 194 ? 40.046 27.385 -30.523 1.00 68.18 216 THR A CA 1
ATOM 1472 C C . THR A 1 194 ? 39.337 28.395 -29.627 1.00 67.73 216 THR A C 1
ATOM 1473 O O . THR A 1 194 ? 39.603 29.597 -29.701 1.00 66.32 216 THR A O 1
ATOM 1477 N N . ALA A 1 195 ? 38.425 27.900 -28.791 1.00 62.97 217 ALA A N 1
ATOM 1478 C CA . ALA A 1 195 ? 37.692 28.749 -27.856 1.00 58.68 217 ALA A CA 1
ATOM 1479 C C . ALA A 1 195 ? 38.655 29.471 -26.920 1.00 54.19 217 ALA A C 1
ATOM 1480 O O . ALA A 1 195 ? 39.722 28.951 -26.588 1.00 54.97 217 ALA A O 1
ATOM 1482 N N . ALA A 1 196 ? 38.283 30.681 -26.517 1.00 52.40 218 ALA A N 1
ATOM 1483 C CA . ALA A 1 196 ? 39.122 31.488 -25.638 1.00 52.80 218 ALA A CA 1
ATOM 1484 C C . ALA A 1 196 ? 38.260 32.286 -24.673 1.00 47.73 218 ALA A C 1
ATOM 1485 O O . ALA A 1 196 ? 38.177 33.509 -24.777 1.00 51.59 218 ALA A O 1
ATOM 1487 N N . PRO A 1 197 ? 37.619 31.590 -23.719 1.00 48.03 219 PRO A N 1
ATOM 1488 C CA . PRO A 1 197 ? 36.695 32.218 -22.771 1.00 45.14 219 PRO A CA 1
ATOM 1489 C C . PRO A 1 197 ? 37.397 33.233 -21.878 1.00 46.88 219 PRO A C 1
ATOM 1490 O O . PRO A 1 197 ? 38.577 33.078 -21.560 1.00 41.82 219 PRO A O 1
ATOM 1494 N N . THR A 1 198 ? 36.677 34.278 -21.495 1.00 45.35 220 THR A N 1
ATOM 1495 C CA . THR A 1 198 ? 37.206 35.238 -20.542 1.00 51.57 220 THR A CA 1
ATOM 1496 C C . THR A 1 198 ? 36.936 34.728 -19.129 1.00 46.87 220 THR A C 1
ATOM 1497 O O . THR A 1 198 ? 36.161 33.785 -18.934 1.00 41.77 220 THR A O 1
ATOM 1501 N N . GLU A 1 199 ? 37.592 35.346 -18.154 1.00 48.49 221 GLU A N 1
ATOM 1502 C CA . GLU A 1 199 ? 37.404 34.989 -16.760 1.00 49.32 221 GLU A CA 1
ATOM 1503 C C . GLU A 1 199 ? 35.930 35.000 -16.377 1.00 45.75 221 GLU A C 1
ATOM 1504 O O . GLU A 1 199 ? 35.240 35.995 -16.603 1.00 43.20 221 GLU A O 1
ATOM 1510 N N . PRO A 1 200 ? 35.435 33.880 -15.823 1.00 36.61 222 PRO A N 1
ATOM 1511 C CA . PRO A 1 200 ? 34.067 33.842 -15.301 1.00 37.39 222 PRO A CA 1
ATOM 1512 C C . PRO A 1 200 ? 33.931 34.777 -14.108 1.00 40.53 222 PRO A C 1
ATOM 1513 O O . PRO A 1 200 ? 34.487 34.510 -13.037 1.00 36.30 222 PRO A O 1
ATOM 1517 N N . GLU A 1 201 ? 33.201 35.872 -14.289 1.00 42.13 223 GLU A N 1
ATOM 1518 C CA . GLU A 1 201 ? 33.150 36.900 -13.260 1.00 40.89 223 GLU A CA 1
ATOM 1519 C C . GLU A 1 201 ? 32.435 36.385 -12.024 1.00 40.69 223 GLU A C 1
ATOM 1520 O O . GLU A 1 201 ? 32.730 36.802 -10.910 1.00 36.70 223 GLU A O 1
ATOM 1523 N N . ALA A 1 202 ? 31.512 35.456 -12.226 1.00 37.51 224 ALA A N 1
ATOM 1524 C CA . ALA A 1 202 ? 30.792 34.859 -11.113 1.00 44.10 224 ALA A CA 1
ATOM 1525 C C . ALA A 1 202 ? 31.501 33.597 -10.621 1.00 38.63 224 ALA A C 1
ATOM 1526 O O . ALA A 1 202 ? 30.949 32.850 -9.820 1.00 36.44 224 ALA A O 1
ATOM 1528 N N . GLY A 1 203 ? 32.720 33.377 -11.107 1.00 36.20 225 GLY A N 1
ATOM 1529 C CA . GLY A 1 203 ? 33.455 32.150 -10.833 1.00 32.56 225 GLY A CA 1
ATOM 1530 C C . GLY A 1 203 ? 33.884 31.951 -9.388 1.00 32.11 225 GLY A C 1
ATOM 1531 O O . GLY A 1 203 ? 33.772 32.850 -8.551 1.00 31.44 225 GLY A O 1
ATOM 1532 N N . ILE A 1 204 ? 34.386 30.753 -9.107 1.00 25.50 226 ILE A N 1
ATOM 1533 C CA . ILE A 1 204 ? 34.842 30.361 -7.767 1.00 26.15 226 ILE A CA 1
ATOM 1534 C C . ILE A 1 204 ? 36.361 30.240 -7.772 1.00 26.31 226 ILE A C 1
ATOM 1535 O O . ILE A 1 204 ? 36.940 29.551 -8.628 1.00 24.16 226 ILE A O 1
ATOM 1540 N N . ALA A 1 205 ? 36.999 30.917 -6.819 1.00 24.91 227 ALA A N 1
ATOM 1541 C CA . ALA A 1 205 ? 38.456 30.972 -6.729 1.00 23.63 227 ALA A CA 1
ATOM 1542 C C . ALA A 1 205 ? 39.012 29.720 -6.032 1.00 25.14 227 ALA A C 1
ATOM 1543 O O . ALA A 1 205 ? 38.292 29.056 -5.295 1.00 23.15 227 ALA A O 1
ATOM 1545 N N . LEU A 1 206 ? 40.288 29.416 -6.252 1.00 21.03 228 LEU A N 1
ATOM 1546 C CA . LEU A 1 206 ? 40.939 28.350 -5.493 1.00 21.37 228 LEU A CA 1
ATOM 1547 C C . LEU A 1 206 ? 40.935 28.722 -4.018 1.00 23.06 228 LEU A C 1
ATOM 1548 O O . LEU A 1 206 ? 41.284 29.847 -3.671 1.00 24.27 228 LEU A O 1
ATOM 1553 N N . GLY A 1 207 ? 40.543 27.786 -3.157 1.00 21.63 229 GLY A N 1
ATOM 1554 C CA . GLY A 1 207 ? 40.542 28.053 -1.731 1.00 23.15 229 GLY A CA 1
ATOM 1555 C C . GLY A 1 207 ? 39.240 28.653 -1.215 1.00 24.34 229 GLY A C 1
ATOM 1556 O O . GLY A 1 207 ? 39.058 28.779 -0.003 1.00 26.01 229 GLY A O 1
ATOM 1557 N N . GLU A 1 208 ? 38.333 29.024 -2.120 1.00 22.59 230 GLU A N 1
ATOM 1558 C CA . GLU A 1 208 ? 37.053 29.614 -1.719 1.00 24.35 230 GLU A CA 1
ATOM 1559 C C . GLU A 1 208 ? 36.048 28.539 -1.362 1.00 26.26 230 GLU A C 1
ATOM 1560 O O . GLU A 1 208 ? 35.803 27.611 -2.139 1.00 24.27 230 GLU A O 1
ATOM 1566 N N . THR A 1 209 ? 35.460 28.656 -0.176 1.00 23.98 231 THR A N 1
ATOM 1567 C CA . THR A 1 209 ? 34.513 27.650 0.285 1.00 23.92 231 THR A CA 1
ATOM 1568 C C . THR A 1 209 ? 33.182 27.745 -0.480 1.00 29.86 231 THR A C 1
ATOM 1569 O O . THR A 1 209 ? 32.629 28.832 -0.652 1.00 27.16 231 THR A O 1
ATOM 1573 N N . PHE A 1 210 ? 32.671 26.601 -0.931 1.00 22.64 232 PHE A N 1
ATOM 1574 C CA . PHE A 1 210 ? 31.340 26.537 -1.51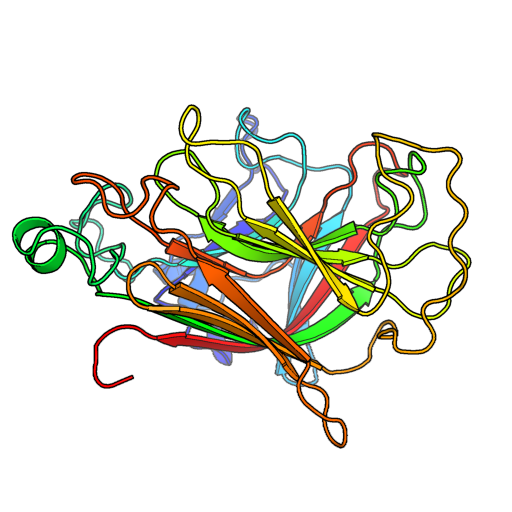7 1.00 24.04 232 PHE A CA 1
ATOM 1575 C C . PHE A 1 210 ? 30.736 25.178 -1.207 1.00 25.27 232 PHE A C 1
ATOM 1576 O O . PHE A 1 210 ? 31.429 24.292 -0.701 1.00 23.55 232 PHE A O 1
ATOM 1584 N N . SER A 1 211 ? 29.450 25.014 -1.502 1.00 23.39 233 SER A N 1
ATOM 1585 C CA . SER A 1 211 ? 28.763 23.761 -1.232 1.00 22.32 233 SER A CA 1
ATOM 1586 C C . SER A 1 211 ? 28.024 23.296 -2.474 1.00 23.86 233 SER A C 1
ATOM 1587 O O . SER A 1 211 ? 27.618 24.104 -3.297 1.00 27.64 233 SER A O 1
ATOM 1590 N N . TYR A 1 212 ? 27.852 21.989 -2.605 1.00 23.84 234 TYR A N 1
ATOM 1591 C CA . TYR A 1 212 ? 26.929 21.479 -3.609 1.00 25.00 234 TYR A CA 1
ATOM 1592 C C . TYR A 1 212 ? 25.931 20.512 -3.028 1.00 23.61 234 TYR A C 1
ATOM 1593 O O . TYR A 1 212 ? 26.131 19.944 -1.948 1.00 23.50 234 TYR A O 1
ATOM 1602 N N . ARG A 1 213 ? 24.843 20.326 -3.771 1.00 24.19 235 ARG A N 1
ATOM 1603 C CA . ARG A 1 213 ? 23.867 19.319 -3.452 1.00 25.91 235 ARG A CA 1
ATOM 1604 C C . ARG A 1 213 ? 23.504 18.589 -4.739 1.00 24.31 235 ARG A C 1
ATOM 1605 O O . ARG A 1 213 ? 23.200 19.219 -5.737 1.00 27.52 235 ARG A O 1
ATOM 1613 N N . ILE A 1 214 ? 23.588 17.264 -4.714 1.00 23.09 236 ILE A N 1
ATOM 1614 C CA . ILE A 1 214 ? 23.192 16.460 -5.864 1.00 24.81 236 ILE A CA 1
ATOM 1615 C C . ILE A 1 214 ? 22.043 15.570 -5.426 1.00 22.99 236 ILE A C 1
ATOM 1616 O O . ILE A 1 214 ? 22.224 14.670 -4.609 1.00 26.75 236 ILE A O 1
ATOM 1621 N N . ASP A 1 215 ? 20.8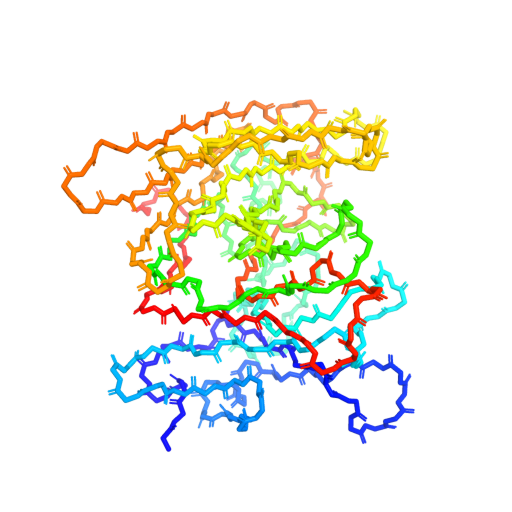58 15.833 -5.964 1.00 26.79 237 ASP A N 1
ATOM 1622 C CA . ASP A 1 215 ? 19.680 15.081 -5.572 1.00 27.76 237 ASP A CA 1
ATOM 1623 C C . ASP A 1 215 ? 19.080 14.319 -6.735 1.00 24.06 237 ASP A C 1
ATOM 1624 O O . ASP A 1 215 ? 18.946 14.837 -7.837 1.00 28.28 237 ASP A O 1
ATOM 1629 N N . ALA A 1 216 ? 18.726 13.077 -6.465 1.00 27.44 238 ALA A N 1
ATOM 1630 C CA . ALA A 1 216 ? 18.006 12.258 -7.420 1.00 31.66 238 ALA A CA 1
ATOM 1631 C C . ALA A 1 216 ? 16.725 11.822 -6.745 1.00 28.57 238 ALA A C 1
ATOM 1632 O O . ALA A 1 216 ? 16.757 11.063 -5.781 1.00 30.06 238 ALA A O 1
ATOM 1634 N N . THR A 1 217 ? 15.604 12.329 -7.240 1.00 31.84 239 THR A N 1
ATOM 1635 C CA . THR A 1 217 ? 14.300 11.931 -6.730 1.00 33.64 239 THR A CA 1
ATOM 1636 C C . THR A 1 217 ? 13.463 11.430 -7.903 1.00 28.84 239 THR A C 1
ATOM 1637 O O . THR A 1 217 ? 13.072 12.210 -8.764 1.00 32.67 239 THR A O 1
ATOM 1641 N N . GLY A 1 218 ? 13.208 10.130 -7.945 1.00 31.01 240 GLY A N 1
ATOM 1642 C CA . GLY A 1 218 ? 12.584 9.551 -9.126 1.00 36.08 240 GLY A CA 1
ATOM 1643 C C . GLY A 1 218 ? 13.453 9.891 -10.324 1.00 37.67 240 GLY A C 1
ATOM 1644 O O . GLY A 1 218 ? 14.678 9.873 -10.222 1.00 36.03 240 GLY A O 1
ATOM 1645 N N . ASN A 1 219 ? 12.836 10.258 -11.441 1.00 33.79 241 ASN A N 1
ATOM 1646 C CA . ASN A 1 219 ? 13.603 10.591 -12.634 1.00 38.26 241 ASN A CA 1
ATOM 1647 C C . ASN A 1 219 ? 14.028 12.055 -12.683 1.00 36.11 241 ASN A C 1
ATOM 1648 O O . ASN A 1 219 ? 14.406 12.556 -13.735 1.00 35.82 241 ASN A O 1
ATOM 1653 N N . LYS A 1 220 ? 13.968 12.741 -11.546 1.00 36.24 242 LYS A N 1
ATOM 1654 C CA . LYS A 1 220 ? 14.342 14.144 -11.522 1.00 34.49 242 LYS A CA 1
ATOM 1655 C C . LYS A 1 220 ? 15.684 14.307 -10.841 1.00 30.50 242 LYS A C 1
ATOM 1656 O O . LYS A 1 220 ? 15.871 13.856 -9.724 1.00 31.44 242 LYS A O 1
ATOM 1661 N N . LEU A 1 221 ? 16.609 14.955 -11.537 1.00 32.87 243 LEU A N 1
ATOM 1662 C CA . LEU A 1 221 ? 17.939 15.213 -11.003 1.00 32.99 243 LEU A CA 1
ATOM 1663 C C . LEU A 1 221 ? 18.029 16.703 -10.693 1.00 31.46 243 LEU A C 1
ATOM 1664 O O . LEU A 1 221 ? 17.747 17.536 -11.549 1.00 29.68 243 LEU A O 1
ATOM 1669 N N . THR A 1 222 ? 18.393 17.043 -9.462 1.00 30.51 244 THR A N 1
ATOM 1670 C CA . THR A 1 222 ? 18.558 18.447 -9.112 1.00 29.04 244 THR A CA 1
ATOM 1671 C C . THR A 1 222 ? 19.971 18.713 -8.611 1.00 24.67 244 THR A C 1
ATOM 1672 O O . THR A 1 222 ? 20.414 18.069 -7.678 1.00 27.13 244 THR A O 1
ATOM 1676 N N . VAL A 1 223 ? 20.665 19.657 -9.237 1.00 26.79 245 VAL A N 1
ATOM 1677 C CA . VAL A 1 223 ? 22.007 20.038 -8.787 1.00 27.21 245 VAL A CA 1
ATOM 1678 C C . VAL A 1 223 ? 21.998 21.477 -8.279 1.00 28.58 245 VAL A C 1
ATOM 1679 O O . VAL A 1 223 ? 21.551 22.379 -8.973 1.00 29.45 245 VAL A O 1
ATOM 1683 N N . THR A 1 224 ? 22.492 21.680 -7.061 1.00 28.47 246 THR A N 1
ATOM 1684 C CA . THR A 1 224 ? 22.456 22.993 -6.425 1.00 26.92 246 THR A CA 1
ATOM 1685 C C . THR A 1 224 ? 23.849 23.408 -5.998 1.00 29.75 246 THR A C 1
ATOM 1686 O O . THR A 1 224 ? 24.551 22.625 -5.364 1.00 31.08 246 THR A O 1
ATOM 1690 N N . LEU A 1 225 ? 24.252 24.618 -6.370 1.00 29.41 247 LEU A N 1
ATOM 1691 C CA . LEU A 1 225 ? 25.519 25.178 -5.931 1.00 31.71 247 LEU A CA 1
ATOM 1692 C C . LEU A 1 225 ? 25.237 26.316 -4.972 1.00 33.09 247 LEU A C 1
ATOM 1693 O O . LEU A 1 225 ? 24.458 27.213 -5.304 1.00 33.51 247 LEU A O 1
ATOM 1698 N N . MET A 1 226 ? 25.873 26.275 -3.802 1.00 29.41 248 MET A N 1
ATOM 1699 C CA . MET A 1 226 ? 25.642 27.263 -2.747 1.00 32.45 248 MET A CA 1
ATOM 1700 C C . MET A 1 226 ? 26.932 27.959 -2.340 1.00 35.18 248 MET A C 1
ATOM 1701 O O . MET A 1 226 ? 27.982 27.318 -2.181 1.00 29.37 248 MET A O 1
ATOM 1706 N N . ARG A 1 227 ? 26.831 29.276 -2.188 1.00 31.32 249 ARG A N 1
ATOM 1707 C CA . ARG A 1 227 ? 27.913 30.112 -1.691 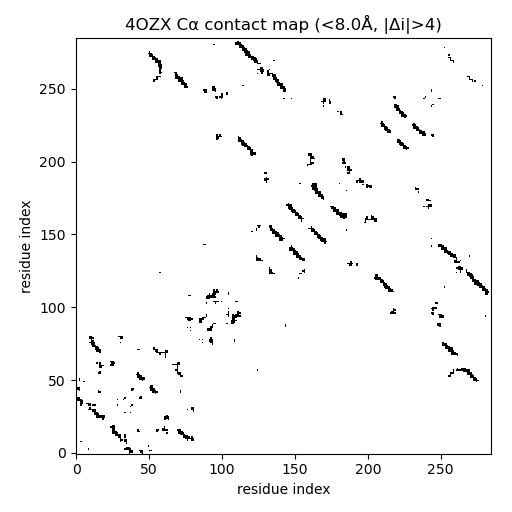1.00 32.97 249 ARG A CA 1
ATOM 1708 C C . ARG A 1 227 ? 27.334 31.066 -0.644 1.00 37.76 249 ARG A C 1
ATOM 1709 O O . ARG A 1 227 ? 26.354 31.756 -0.915 1.00 32.46 249 ARG A O 1
ATOM 1717 N N . GLU A 1 228 ? 27.934 31.087 0.545 1.00 35.37 250 GLU A N 1
ATOM 1718 C CA . GLU A 1 228 ? 27.455 31.948 1.624 1.00 36.91 250 GLU A CA 1
ATOM 1719 C C . GLU A 1 228 ? 27.268 33.391 1.145 1.00 35.73 250 GLU A C 1
ATOM 1720 O O . GLU A 1 228 ? 28.141 33.964 0.495 1.00 39.26 250 GLU A O 1
ATOM 1726 N N . GLY A 1 229 ? 26.104 33.959 1.440 1.00 44.95 251 GLY A N 1
ATOM 1727 C CA . GLY A 1 229 ? 25.815 35.333 1.063 1.00 48.65 251 GLY A CA 1
ATOM 1728 C C . GLY A 1 229 ? 25.353 35.557 -0.370 1.00 50.23 251 GLY A C 1
ATOM 1729 O O . GLY A 1 229 ? 25.052 36.688 -0.752 1.00 48.93 251 GLY A O 1
ATOM 1730 N N . ARG A 1 230 ? 25.298 34.493 -1.169 1.00 46.64 252 ARG A N 1
ATOM 1731 C CA . ARG A 1 230 ? 24.863 34.608 -2.566 1.00 44.11 252 ARG A CA 1
ATOM 1732 C C . ARG A 1 230 ? 23.662 33.702 -2.847 1.00 40.19 252 ARG A C 1
ATOM 1733 O O . ARG A 1 230 ? 23.426 32.735 -2.126 1.00 35.74 252 ARG A O 1
ATOM 1741 N N . PRO A 1 231 ? 22.886 34.018 -3.891 1.00 39.92 253 PRO A N 1
ATOM 1742 C CA . PRO A 1 231 ? 21.767 33.125 -4.212 1.00 41.64 253 PRO A CA 1
ATOM 1743 C C . PRO A 1 231 ? 22.250 31.770 -4.738 1.00 38.85 253 PRO A C 1
ATOM 1744 O O . PRO A 1 231 ? 23.279 31.705 -5.414 1.00 36.73 253 PRO A O 1
ATOM 1748 N N . ASP A 1 232 ? 21.521 30.711 -4.404 1.00 34.89 254 ASP A N 1
ATOM 1749 C CA . ASP A 1 232 ? 21.775 29.373 -4.943 1.00 37.28 254 ASP A CA 1
ATOM 1750 C C . ASP A 1 232 ? 21.761 29.367 -6.468 1.00 37.78 254 ASP A C 1
ATOM 1751 O O . ASP A 1 232 ? 20.977 30.084 -7.080 1.00 36.38 254 ASP A O 1
ATOM 1756 N N . VAL A 1 233 ? 22.624 28.554 -7.075 1.00 33.94 255 VAL A N 1
ATOM 1757 C CA . VAL A 1 233 ? 22.506 28.238 -8.499 1.00 31.37 255 VAL A CA 1
ATOM 1758 C C . VAL A 1 233 ? 21.925 26.825 -8.608 1.00 33.11 255 VAL A C 1
ATOM 1759 O O . VAL A 1 233 ? 22.441 25.881 -7.998 1.00 30.97 255 VAL A O 1
ATOM 1763 N N . VAL A 1 234 ? 20.824 26.692 -9.348 1.00 32.01 256 VAL A N 1
ATOM 1764 C CA . VAL A 1 234 ? 20.070 25.443 -9.385 1.00 29.48 256 VAL A CA 1
ATOM 1765 C C . VAL A 1 234 ? 19.802 25.026 -10.821 1.00 33.87 256 VAL A C 1
ATOM 1766 O O . VAL A 1 234 ? 19.478 25.860 -11.670 1.00 32.36 256 VAL A O 1
ATOM 1770 N N . LYS A 1 235 ? 19.964 23.735 -11.096 1.00 30.79 257 LYS A N 1
ATOM 1771 C CA . LYS A 1 235 ? 19.654 23.190 -12.415 1.00 32.26 257 LYS A CA 1
ATOM 1772 C C . LYS A 1 235 ? 18.885 21.885 -12.245 1.00 32.45 257 LYS A C 1
ATOM 1773 O O . LYS A 1 235 ? 19.286 21.027 -11.465 1.00 29.63 257 LYS A O 1
ATOM 1777 N N . THR A 1 236 ? 17.774 21.731 -12.961 1.00 31.90 258 THR A N 1
ATOM 1778 C CA . THR A 1 236 ? 16.995 20.506 -12.856 1.00 32.92 258 THR A CA 1
ATOM 1779 C C . THR A 1 236 ? 16.993 19.769 -14.191 1.00 33.21 258 THR A C 1
ATOM 1780 O O . THR A 1 236 ? 16.891 20.388 -15.243 1.00 33.66 258 THR A O 1
ATOM 1784 N N . VAL A 1 237 ? 17.137 18.447 -14.134 1.00 30.73 259 VAL A N 1
ATOM 1785 C CA . VAL A 1 237 ? 17.238 17.625 -15.341 1.00 32.55 259 VAL A CA 1
ATOM 1786 C C . VAL A 1 237 ? 16.300 16.436 -15.273 1.00 32.00 259 VAL A C 1
ATOM 1787 O O . VAL A 1 237 ? 16.265 15.693 -14.282 1.00 33.24 259 VAL A O 1
ATOM 1791 N N . ASP A 1 238 ? 15.532 16.261 -16.337 1.00 34.54 260 ASP A N 1
ATOM 1792 C CA . ASP A 1 238 ? 14.621 15.138 -16.446 1.00 34.54 260 ASP A CA 1
ATOM 1793 C C . ASP A 1 238 ? 15.344 13.907 -16.998 1.00 32.53 260 ASP A C 1
ATOM 1794 O O . ASP A 1 238 ? 15.790 13.907 -18.145 1.00 33.08 260 ASP A O 1
ATOM 1799 N N . MET A 1 239 ? 15.445 12.865 -16.174 1.00 31.45 261 MET A N 1
ATOM 1800 C CA . MET A 1 239 ? 16.138 11.635 -16.564 1.00 37.30 261 MET A CA 1
ATOM 1801 C C . MET A 1 239 ? 15.186 10.521 -17.030 1.00 35.70 261 MET A C 1
ATOM 1802 O O . MET A 1 239 ? 15.580 9.358 -17.086 1.00 33.74 261 MET A O 1
ATOM 1807 N N . SER A 1 240 ? 13.938 10.861 -17.337 1.00 32.71 262 SER A N 1
ATOM 1808 C CA . SER A 1 240 ? 12.936 9.823 -17.589 1.00 34.92 262 SER A CA 1
ATOM 1809 C C . SER A 1 240 ? 13.267 8.955 -18.809 1.00 32.66 262 SER A C 1
ATOM 1810 O O . SER A 1 240 ? 12.852 7.803 -18.874 1.00 36.06 262 SER A O 1
ATOM 1813 N N . LYS A 1 241 ? 14.027 9.494 -19.756 1.00 30.82 263 LYS A N 1
ATOM 1814 C CA . LYS A 1 241 ? 14.408 8.727 -20.945 1.00 32.74 263 LYS A CA 1
ATOM 1815 C C . LYS A 1 241 ? 15.833 8.151 -20.905 1.00 34.92 263 LYS A C 1
ATOM 1816 O O . LYS A 1 241 ? 16.314 7.604 -21.908 1.00 32.58 263 LYS A O 1
ATOM 1820 N N . SER A 1 242 ? 16.485 8.229 -19.745 1.00 31.62 264 SER A N 1
ATOM 1821 C CA . SER A 1 242 ? 17.900 7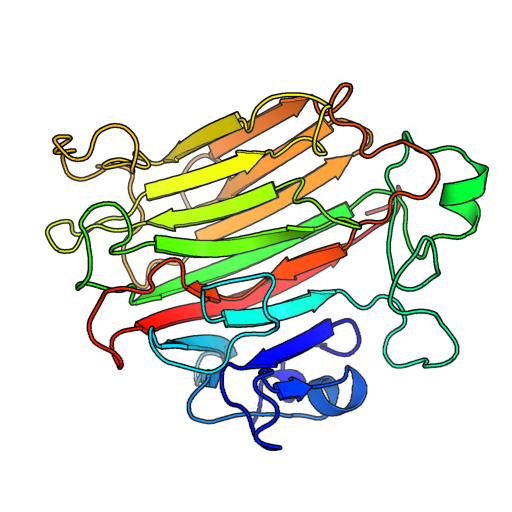.852 -19.617 1.00 31.79 264 SER A CA 1
ATOM 1822 C C . SER A 1 242 ? 18.145 6.393 -19.204 1.00 30.98 264 SER A C 1
ATOM 1823 O O . SER A 1 242 ? 19.285 5.910 -19.236 1.00 29.04 264 SER A O 1
ATOM 1826 N N . GLY A 1 243 ? 17.086 5.691 -18.805 1.00 32.29 265 GLY A N 1
ATOM 1827 C CA . GLY A 1 243 ? 17.181 4.266 -18.509 1.00 29.58 265 GLY A CA 1
ATOM 1828 C C . GLY A 1 243 ? 17.584 3.848 -17.106 1.00 30.80 265 GLY A C 1
ATOM 1829 O O . GLY A 1 243 ? 17.773 2.657 -16.845 1.00 29.64 265 GLY A O 1
ATOM 1830 N N . TYR A 1 244 ? 17.715 4.806 -16.187 1.00 30.51 266 TYR A N 1
ATOM 1831 C CA . TYR A 1 244 ? 18.252 4.494 -14.859 1.00 26.96 266 TYR A CA 1
ATOM 1832 C C . TYR A 1 244 ? 17.192 3.970 -13.878 1.00 28.39 266 TYR A C 1
ATOM 1833 O O . TYR A 1 244 ? 17.519 3.577 -12.759 1.00 30.53 266 TYR A O 1
ATOM 1842 N N . SER A 1 245 ? 15.930 3.955 -14.307 1.00 31.44 267 SER A N 1
ATOM 1843 C CA . SER A 1 245 ? 14.841 3.381 -13.508 1.00 32.32 267 SER A CA 1
ATOM 1844 C C . SER A 1 245 ? 14.534 1.929 -13.897 1.00 37.47 267 SER A C 1
ATOM 1845 O O . SER A 1 245 ? 13.663 1.290 -13.307 1.00 35.35 267 SER A O 1
ATOM 1848 N N . GLU A 1 246 ? 15.236 1.411 -14.902 1.00 33.03 268 GLU A N 1
ATOM 1849 C CA . GLU A 1 246 ? 14.987 0.043 -15.354 1.00 33.37 268 GLU A CA 1
ATOM 1850 C C . GLU A 1 246 ? 15.408 -0.943 -14.285 1.00 32.57 268 GLU A C 1
ATOM 1851 O O . GLU A 1 246 ? 16.317 -0.666 -13.500 1.00 31.88 268 GLU A O 1
ATOM 1857 N N . ALA A 1 247 ? 14.735 -2.093 -14.249 1.00 33.83 269 ALA A N 1
ATOM 1858 C CA . ALA A 1 247 ? 15.135 -3.187 -13.378 1.00 33.07 269 ALA A CA 1
ATOM 1859 C C . ALA A 1 247 ? 16.613 -3.486 -13.567 1.00 31.82 269 ALA A C 1
ATOM 1860 O O . ALA A 1 247 ? 17.124 -3.417 -14.679 1.00 30.55 269 ALA A O 1
ATOM 1862 N N . GLY A 1 248 ? 17.300 -3.793 -12.477 1.00 31.58 270 GLY A N 1
ATOM 1863 C CA . GLY A 1 248 ? 18.698 -4.161 -12.545 1.00 33.48 270 GLY A CA 1
ATOM 1864 C C . GLY A 1 248 ? 19.674 -3.003 -12.419 1.00 29.27 270 GLY A C 1
ATOM 1865 O O . GLY A 1 248 ? 20.839 -3.219 -12.123 1.00 31.32 270 GLY A O 1
ATOM 1866 N N . GLN A 1 249 ? 19.218 -1.778 -12.649 1.00 31.57 271 GLN A N 1
ATOM 1867 C CA . GLN A 1 249 ? 20.093 -0.626 -12.467 1.00 30.47 271 GLN A CA 1
ATOM 1868 C C . GLN A 1 249 ? 20.296 -0.326 -10.975 1.00 33.29 271 GLN A C 1
ATOM 1869 O O . GLN A 1 249 ? 19.350 -0.369 -10.190 1.00 29.65 271 GLN A O 1
ATOM 1875 N N . TYR A 1 250 ? 21.539 -0.067 -10.583 1.00 28.53 272 TYR A N 1
ATOM 1876 C CA . TYR A 1 250 ? 21.835 0.339 -9.213 1.00 29.51 272 TYR A CA 1
ATOM 1877 C C . TYR A 1 250 ? 22.677 1.609 -9.248 1.00 31.14 272 TYR A C 1
ATOM 1878 O O . TYR A 1 250 ? 23.379 1.868 -10.229 1.00 28.08 272 TYR A O 1
ATOM 1887 N N . LEU A 1 251 ? 22.601 2.403 -8.181 1.00 27.38 273 LEU A N 1
ATOM 1888 C CA . LEU A 1 251 ? 23.301 3.675 -8.133 1.00 25.18 273 LEU A CA 1
ATOM 1889 C C . LEU A 1 251 ? 24.178 3.784 -6.890 1.00 27.80 273 LEU A C 1
ATOM 1890 O O . LEU A 1 251 ? 23.923 3.147 -5.868 1.00 25.79 273 LEU A O 1
ATOM 1895 N N . TYR A 1 252 ? 25.230 4.583 -6.991 1.00 24.59 274 TYR A N 1
ATOM 1896 C CA . TYR A 1 252 ? 26.010 4.945 -5.817 1.00 27.03 274 TYR A CA 1
ATOM 1897 C C . TYR A 1 252 ? 26.684 6.285 -6.045 1.00 26.93 274 TYR A C 1
ATOM 1898 O O . TYR A 1 252 ? 27.034 6.625 -7.175 1.00 22.97 274 TYR A O 1
ATOM 1907 N N . PHE A 1 253 ? 26.830 7.056 -4.970 1.00 25.07 275 PHE A N 1
ATOM 1908 C CA . PHE A 1 253 ? 27.532 8.333 -5.026 1.00 24.28 275 PHE A CA 1
ATOM 1909 C C . PHE A 1 253 ? 29.037 8.159 -5.021 1.00 24.03 275 PHE A C 1
ATOM 1910 O O . PHE A 1 253 ? 29.553 7.180 -4.480 1.00 23.06 275 PHE A O 1
ATOM 1918 N N . LYS A 1 254 ? 29.742 9.136 -5.590 1.00 23.07 276 LYS A N 1
ATOM 1919 C CA . LYS A 1 254 ? 31.190 9.241 -5.415 1.00 22.14 276 LYS A CA 1
ATOM 1920 C C . LYS A 1 254 ? 31.526 10.690 -5.090 1.00 21.09 276 LYS A C 1
ATOM 1921 O O . LYS A 1 254 ? 30.826 11.595 -5.527 1.00 21.34 276 LYS A O 1
ATOM 1927 N N . ALA A 1 255 ? 32.598 10.911 -4.335 1.00 19.22 277 ALA A N 1
ATOM 1928 C CA . ALA A 1 255 ? 33.038 12.274 -4.013 1.00 22.19 277 ALA A CA 1
ATOM 1929 C C . ALA A 1 255 ? 34.512 12.292 -3.671 1.00 17.40 277 ALA A C 1
ATOM 1930 O O . ALA A 1 255 ? 35.025 11.351 -3.042 1.00 21.92 277 ALA A O 1
ATOM 1932 N N . GLY A 1 256 ? 35.195 13.359 -4.061 1.00 19.47 278 GLY A N 1
ATOM 1933 C CA . GLY A 1 256 ? 36.612 13.536 -3.783 1.00 20.63 278 GLY A CA 1
ATOM 1934 C C . GLY A 1 256 ? 37.193 14.334 -4.947 1.00 18.44 278 GLY A C 1
ATOM 1935 O O . GLY A 1 256 ? 36.594 15.331 -5.353 1.00 18.14 278 GLY A O 1
ATOM 1936 N N . VAL A 1 257 ? 38.331 13.897 -5.482 1.00 17.30 279 VAL A N 1
ATOM 1937 C CA . VAL A 1 257 ? 38.835 14.469 -6.730 1.00 18.44 279 VAL A CA 1
ATOM 1938 C C . VAL A 1 257 ? 39.132 13.371 -7.749 1.00 19.01 279 VAL A C 1
ATOM 1939 O O . VAL A 1 257 ? 39.774 12.367 -7.439 1.00 18.27 279 VAL A O 1
ATOM 1943 N N . TYR A 1 258 ? 38.679 13.626 -8.971 1.00 19.32 280 TYR A N 1
ATOM 1944 C CA . TYR A 1 258 ? 38.873 12.748 -10.106 1.00 17.39 280 TYR A CA 1
ATOM 1945 C C . TYR A 1 258 ? 39.524 13.642 -11.177 1.00 18.07 280 TYR A C 1
ATOM 1946 O O . TYR A 1 258 ? 38.875 14.540 -11.742 1.00 19.59 280 TYR A O 1
ATOM 1955 N N . ASN A 1 259 ? 40.823 13.456 -11.377 1.00 19.62 281 ASN A N 1
ATOM 1956 C CA . ASN A 1 259 ? 41.648 14.360 -12.191 1.00 20.11 281 ASN A CA 1
ATOM 1957 C C . ASN A 1 259 ? 41.461 14.140 -13.690 1.00 23.88 281 ASN A C 1
ATOM 1958 O O . ASN A 1 259 ? 41.974 13.172 -14.238 1.00 25.05 281 ASN A O 1
ATOM 1963 N N . GLN A 1 260 ? 40.798 15.072 -14.371 1.00 21.26 282 GLN A N 1
ATOM 1964 C CA . GLN A 1 260 ? 40.482 14.862 -15.777 1.00 21.36 282 GLN A CA 1
ATOM 1965 C C . GLN A 1 260 ? 41.573 15.412 -16.710 1.00 20.55 282 GLN A C 1
ATOM 1966 O O . GLN A 1 260 ? 41.280 16.074 -17.698 1.00 22.23 282 GLN A O 1
ATOM 1972 N N . ASN A 1 261 ? 42.822 15.106 -16.389 1.00 22.83 283 ASN A N 1
ATOM 1973 C CA . ASN A 1 261 ? 43.965 15.538 -17.180 1.00 23.45 283 ASN A CA 1
ATOM 1974 C C . ASN A 1 261 ? 44.923 14.353 -17.212 1.00 23.52 283 ASN A C 1
ATOM 1975 O O . ASN A 1 261 ? 45.278 13.811 -16.161 1.00 21.98 283 ASN A O 1
ATOM 1980 N N . LYS A 1 262 ? 45.284 13.907 -18.410 1.00 20.58 284 LYS A N 1
ATOM 1981 C CA . LYS A 1 262 ? 46.240 12.828 -18.576 1.00 22.52 284 LYS A CA 1
ATOM 1982 C C . LYS A 1 262 ? 47.416 13.234 -19.475 1.00 24.46 284 LYS A C 1
ATOM 1983 O O . LYS A 1 262 ? 48.144 12.376 -19.974 1.00 25.59 284 LYS A O 1
ATOM 1989 N N . THR A 1 263 ? 47.587 14.539 -19.686 1.00 20.98 285 THR A N 1
ATOM 1990 C CA . THR A 1 263 ? 48.606 15.050 -20.622 1.00 20.64 285 THR A CA 1
ATOM 1991 C C . THR A 1 263 ? 49.596 16.065 -20.031 1.00 23.04 285 THR A C 1
ATOM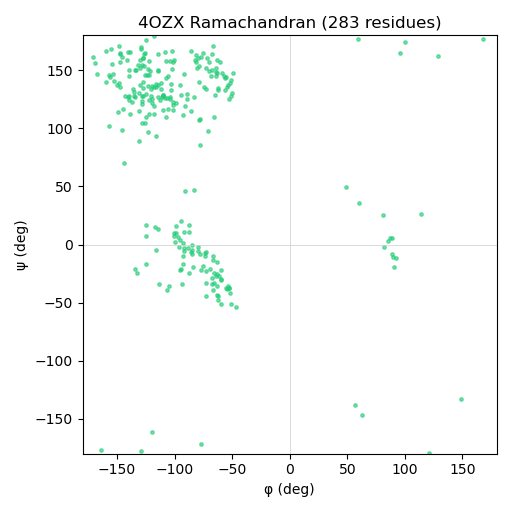 1992 O O . THR A 1 263 ? 50.642 16.321 -20.631 1.00 23.84 285 THR A O 1
ATOM 1996 N N . GLY A 1 264 ? 49.277 16.648 -18.878 1.00 20.59 286 GLY A N 1
ATOM 1997 C CA . GLY A 1 264 ? 50.166 17.630 -18.262 1.00 21.09 286 GLY A CA 1
ATOM 1998 C C . GLY A 1 264 ? 51.379 17.037 -17.562 1.00 23.62 286 GLY A C 1
ATOM 1999 O O . GLY A 1 264 ? 51.656 15.839 -17.699 1.00 24.32 286 GLY A O 1
ATOM 2000 N N . LYS A 1 265 ? 52.115 17.884 -16.840 1.00 23.08 287 LYS A N 1
ATOM 2001 C CA . LYS A 1 265 ? 53.290 17.464 -16.079 1.00 24.81 287 LYS A CA 1
ATOM 2002 C C . LYS A 1 265 ? 52.899 16.359 -15.099 1.00 26.01 287 LYS A C 1
ATOM 2003 O O . LYS A 1 265 ? 51.881 16.489 -14.413 1.00 23.24 287 LYS A O 1
ATOM 2009 N N . PRO A 1 266 ? 53.685 15.268 -15.048 1.00 25.99 288 PRO A N 1
ATOM 2010 C CA . PRO A 1 266 ? 53.320 14.104 -14.222 1.00 25.42 288 PRO A CA 1
ATOM 2011 C C . PRO A 1 266 ? 53.008 14.417 -12.752 1.00 26.88 288 PRO A C 1
ATOM 2012 O O . PRO A 1 266 ? 52.077 13.806 -12.220 1.00 24.59 288 PRO A O 1
ATOM 2016 N N . ASP A 1 267 ? 53.714 15.348 -12.119 1.00 23.62 289 ASP A N 1
ATOM 2017 C CA . ASP A 1 267 ? 53.430 15.636 -10.722 1.00 23.36 289 ASP A CA 1
ATOM 2018 C C . ASP A 1 267 ? 52.574 16.894 -10.558 1.00 26.10 289 ASP A C 1
ATOM 2019 O O . ASP A 1 267 ? 52.310 17.323 -9.440 1.00 23.38 289 ASP A O 1
ATOM 2024 N N . ASP A 1 268 ? 52.093 17.459 -11.662 1.00 23.31 290 ASP A N 1
ATOM 2025 C CA . ASP A 1 268 ? 50.995 18.434 -11.573 1.00 23.16 290 ASP A CA 1
ATOM 2026 C C . ASP A 1 268 ? 49.779 17.685 -10.997 1.00 23.21 290 ASP A C 1
ATOM 2027 O O . ASP A 1 268 ? 49.724 16.450 -11.073 1.00 23.12 290 ASP A O 1
ATOM 2032 N N . TYR A 1 269 ? 48.814 18.397 -10.415 1.00 20.84 291 TYR A N 1
ATOM 2033 C CA . TYR A 1 269 ? 47.798 17.697 -9.632 1.00 22.92 291 TYR A CA 1
ATOM 2034 C C . TYR A 1 269 ? 46.510 18.462 -9.406 1.00 20.71 291 TYR A C 1
ATOM 2035 O O . TYR A 1 269 ? 46.426 19.675 -9.664 1.00 22.10 291 TYR A O 1
ATOM 2044 N N . VAL A 1 270 ? 45.490 17.739 -8.939 1.00 21.41 292 VAL A N 1
ATOM 2045 C CA . VAL A 1 270 ? 44.283 18.377 -8.421 1.00 19.36 292 VAL A CA 1
ATOM 2046 C C . VAL A 1 270 ? 44.184 18.079 -6.926 1.00 21.93 292 VAL A C 1
ATOM 2047 O O . VAL A 1 270 ? 44.674 17.043 -6.460 1.00 21.06 292 VAL A O 1
ATOM 2051 N N . GLN A 1 271 ? 43.590 19.002 -6.178 1.00 19.03 293 GLN A N 1
ATOM 2052 C CA . GLN A 1 271 ? 43.390 18.811 -4.745 1.00 20.01 293 GLN A CA 1
ATOM 2053 C C . GLN A 1 271 ? 42.147 19.563 -4.315 1.00 17.37 293 GLN A C 1
ATOM 2054 O O . GLN A 1 271 ? 41.905 20.699 -4.768 1.00 19.01 293 GLN A O 1
ATOM 2060 N N . ALA A 1 272 ? 41.342 18.916 -3.468 1.00 19.27 294 ALA A N 1
ATOM 2061 C CA . ALA A 1 272 ? 40.192 19.568 -2.851 1.00 21.09 294 ALA A CA 1
ATOM 2062 C C . ALA A 1 272 ? 40.082 19.151 -1.396 1.00 20.87 294 ALA A C 1
ATOM 2063 O O . ALA A 1 272 ? 40.485 18.044 -1.039 1.00 21.56 294 ALA A O 1
ATOM 2065 N N . THR A 1 273 ? 39.541 20.046 -0.565 1.00 18.00 295 THR A N 1
ATOM 2066 C CA . THR A 1 273 ? 39.402 19.796 0.866 1.00 20.45 295 THR A CA 1
ATOM 2067 C C . THR A 1 273 ? 37.912 19.812 1.188 1.00 24.48 295 THR A C 1
ATOM 2068 O O . THR A 1 273 ? 37.252 20.817 0.957 1.00 21.10 295 THR A O 1
ATOM 2072 N N . PHE A 1 274 ? 37.391 18.694 1.691 1.00 19.94 296 PHE A N 1
ATOM 2073 C CA . PHE A 1 274 ? 35.977 18.566 2.031 1.00 21.33 296 PHE A CA 1
ATOM 2074 C C . PHE A 1 274 ? 35.782 18.780 3.541 1.00 22.57 296 PHE A C 1
ATOM 2075 O O . PHE A 1 274 ? 36.366 18.061 4.344 1.00 23.53 296 PHE A O 1
ATOM 2083 N N . TYR A 1 275 ? 34.961 19.762 3.909 1.00 23.23 297 TYR A N 1
ATOM 2084 C CA . TYR A 1 275 ? 34.673 20.062 5.321 1.00 25.58 297 TYR A CA 1
ATOM 2085 C C . TYR A 1 275 ? 33.407 19.369 5.787 1.00 26.76 297 TYR A C 1
ATOM 2086 O O . TYR A 1 275 ? 33.184 19.181 6.984 1.00 26.64 297 TYR A O 1
ATOM 2095 N N . ARG A 1 276 ? 32.566 19.003 4.833 1.00 24.59 298 ARG A N 1
ATOM 2096 C CA . ARG A 1 276 ? 31.349 18.275 5.133 1.00 23.65 298 ARG A CA 1
ATOM 2097 C C . ARG A 1 276 ? 31.036 17.370 3.959 1.00 26.82 298 ARG A C 1
ATOM 2098 O O . ARG A 1 276 ? 31.203 17.767 2.806 1.00 23.66 298 ARG A O 1
ATOM 2106 N N . LEU A 1 277 ? 30.604 16.154 4.248 1.00 24.52 299 LEU A N 1
ATOM 2107 C CA . LEU A 1 277 ? 30.187 15.244 3.185 1.00 26.06 299 LEU A CA 1
ATOM 2108 C C . LEU A 1 277 ? 29.101 14.327 3.715 1.00 27.95 299 LEU A C 1
ATOM 2109 O O . LEU A 1 277 ? 29.352 13.517 4.600 1.00 28.07 299 LEU A O 1
ATOM 2114 N N . LYS A 1 278 ? 27.894 14.456 3.181 1.00 24.38 300 LYS A N 1
ATOM 2115 C CA . LYS A 1 278 ? 26.783 13.667 3.688 1.00 27.35 300 LYS A CA 1
ATOM 2116 C C . LYS A 1 278 ? 25.921 13.099 2.570 1.00 25.33 300 LYS A C 1
ATOM 2117 O O . LYS A 1 278 ? 25.398 13.841 1.751 1.00 27.77 300 LYS A O 1
ATOM 2119 N N . ALA A 1 279 ? 25.779 11.778 2.547 1.00 28.35 301 ALA A N 1
ATOM 2120 C CA . ALA A 1 279 ? 24.872 11.126 1.613 1.00 28.89 301 ALA A CA 1
ATOM 2121 C C . ALA A 1 279 ? 23.686 10.562 2.384 1.00 31.64 301 ALA A C 1
ATOM 2122 O O . ALA A 1 279 ? 23.868 9.844 3.363 1.00 32.19 301 ALA A O 1
ATOM 2124 N N . THR A 1 280 ? 22.485 10.893 1.929 1.00 30.68 302 THR A N 1
ATOM 2125 C CA . THR A 1 280 ? 21.250 10.410 2.548 1.00 34.53 302 THR A CA 1
ATOM 2126 C C . THR A 1 280 ? 20.316 9.769 1.526 1.00 35.36 302 THR A C 1
ATOM 2127 O O . THR A 1 280 ? 20.419 10.019 0.310 1.00 32.11 302 THR A O 1
ATOM 2131 N N . HIS A 1 281 ? 19.390 8.960 2.031 1.00 32.15 303 HIS A N 1
ATOM 2132 C CA . HIS A 1 281 ? 18.462 8.197 1.196 1.00 33.41 303 HIS A CA 1
ATOM 2133 C C . HIS A 1 281 ? 17.112 8.041 1.893 1.00 38.47 303 HIS A C 1
ATOM 2134 O O . HIS A 1 281 ? 17.012 8.246 3.100 1.00 34.98 303 HIS A O 1
ATOM 2141 N N . GLY A 1 282 ? 16.083 7.675 1.139 1.00 38.12 304 GLY A N 1
ATOM 2142 C CA . GLY A 1 282 ? 14.780 7.412 1.728 1.00 42.48 304 GLY A CA 1
ATOM 2143 C C . GLY A 1 282 ? 13.855 8.611 1.659 1.00 47.01 304 GLY A C 1
ATOM 2144 O O . GLY A 1 282 ? 14.297 9.734 1.419 1.00 44.63 304 GLY A O 1
ATOM 2145 N N . ALA A 1 283 ? 12.565 8.380 1.875 1.00 51.81 305 ALA A N 1
ATOM 2146 C CA . ALA A 1 283 ? 11.571 9.439 1.716 1.00 58.09 305 ALA A CA 1
ATOM 2147 C C . ALA A 1 283 ? 11.627 10.475 2.840 1.00 56.40 305 ALA A C 1
ATOM 2148 O O . ALA A 1 283 ? 11.192 11.611 2.663 1.00 59.76 305 ALA A O 1
ATOM 2150 N N . GLN A 1 284 ? 12.176 10.088 3.986 1.00 55.13 306 GLN A N 1
ATOM 2151 C CA . GLN A 1 284 ? 12.205 10.967 5.154 1.00 56.45 306 GLN A CA 1
ATOM 2152 C C . GLN A 1 284 ? 13.432 11.882 5.197 1.00 55.95 306 GLN A C 1
ATOM 2153 O O . GLN A 1 284 ? 13.564 12.707 6.101 1.00 56.00 306 GLN A O 1
ATOM 2155 N N . ARG A 1 285 ? 14.330 11.738 4.228 1.00 50.78 307 ARG A N 1
ATOM 2156 C CA . ARG A 1 285 ? 15.563 12.516 4.230 1.00 49.85 307 ARG A CA 1
ATOM 2157 C C . ARG A 1 285 ? 15.293 13.995 3.957 1.00 46.25 307 ARG A C 1
ATOM 2158 O O . ARG A 1 285 ? 16.045 14.858 4.408 1.00 51.11 307 ARG A O 1
#

InterPro domains:
  IPR013320 Concanavalin A-like lectin/glucanase domain superfamily [SSF49899] (29-303)
  IPR014895 Alginate lyase 2 [PF08787] (29-303)

Foldseek 3Di:
DFLLVQDQQLFKKKWAFADDVPPLATDIGHSVRNNVGDADPAAWGQDPVGWTKGKHFLDGRHHDPLDLFGTTKIWGFQCSRVVVWDCAWLALRFEAEPQADPVSRVHHVFYWKKKKFKKFWAAWFAFAQQLQGFKKFFKFKDKPRGTQKTWIWGDYNPEQFIWIKMWGQFDVPLDHIDIGTQFFDSPPHPVHPVDDDDHGPRGHGGPAIKMWMWTDHHQKTKIWIGHPPDDIGIDIDGRPSRCRNYHTMTIIMMGFIIRRHNGTDRRGMIMMIINDIDMDGDPVD

Solvent-accessible surface area: 11968 Å² total; per-residue (Å²): 140,3,0,14,102,76,28,139,3,32,18,16,14,1,5,0,5,55,34,91,109,136,83,52,94,5,34,116,11,129,4,132,56,0,27,88,20,51,111,32,85,88,22,1,27,42,35,166,82,26,0,0,18,0,67,0,24,10,63,28,21,57,28,33,108,149,18,68,27,0,22,0,1,0,31,4,7,49,39,110,6,66,111,103,36,60,50,126,25,20,19,131,0,1,0,2,1,52,49,9,57,83,77,14,50,72,113,5,36,10,37,9,0,15,0,42,1,32,0,5,1,39,48,3,0,69,52,38,58,58,57,3,12,0,31,1,0,0,0,1,1,37,0,47,125,13,36,2,0,19,0,7,0,6,24,10,62,139,17,68,37,0,7,0,5,0,0,0,38,3,56,127,86,84,46,129,69,60,103,53,88,22,8,31,54,30,48,10,28,120,74,73,77,131,27,91,31,122,58,18,123,49,4,0,34,63,49,58,76,4,24,1,76,0,25,0,64,11,46,99,0,30,0,6,2,39,20,182,85,108,115,77,40,84,45,75,5,103,4,65,131,3,5,5,18,92,71,35,19,12,3,25,0,19,0,0,0,18,0,12,0,96,65,12,123,84,93,13,54,0,39,0,8,0,85,117,25,30,33,62,39,23,118,112,99

Nearest PDB structures (foldseek):
  4ozx-assembly1_A  TM=1.004E+00  e=3.840E-62  Klebsiella pneumoniae
  8wok-assembly1_A  TM=9.913E-01  e=1.184E-43  Saccharina japonica
  8wok-assembly2_B  TM=9.835E-01  e=8.545E-44  Saccharina japonica
  7w12-assembly1_A  TM=9.657E-01  e=5.030E-39  Vibrio splendidus
  5zu5-assembly1_A  TM=9.721E-01  e=1.855E-38  Vibrio splendidus

Secondary structure (DSSP, 8-state):
--HHHHS--TTEEEEES--TTSSSS-EEE-HHHHHTT--BTTTEEE-TTS-EEEEEESSS--SSTT-SS-EEEEEE-TTTT-TTS-SSSSSTTSEE-TTS-HHHHHHSSEESEEEEEEEEEEE----S-TTTTTEEEEEEEE-SSS-SEEEEEE--TT-SEEEEEEEE-PPTTS---EEEEEES--PSBTTBTT--PPP-TT-EETT--EEEEEEEETTEEEEEEE-TTSPPEEEEEE-TTSSTTSTT--BEEEEEEEE--SSS-TT-EEEEEEEEEEEE-STT-

CATH classification: 2.60.120.200